Protein AF-A0A7W1D9B9-F1 (afdb_monomer_lite)

Secondary structure (DSSP, 8-state):
-----------SSSSSSSSSTTS------PPPPEEEEEEE-EEEETTEEEE-TT-EEEEEES-TTTTHHHHHHHHHPPPPPHHHHHHHTT--HHHHHHHH-TTT--SSTTSS---HHHHHH-HHHHHHHHHHHHHTTT-HHHHHHTHHHHS-HIIIIIHHHHHHHHHHHHHTT---SEEEEPPTTT-EEEEEEEE----TT-SEEEEEEE-SSPEEETTEEEEEEEEEEEETT-EEEEEPPSS-BTTEEEEEEEPP---PPP---S--

pLDDT: mean 85.19, std 16.59, range [36.56, 98.44]

Foldseek 3Di:
DDDDDDDDDPPDPPPPPPPPPPPDPPPPPPDFFKWKEKEFQFAQDPNDTDFQAFFKKFKAFDACVVVVVLVVCLQPDDDADLLNLVVVVVAALLLVCVCCPPVFVHSAPVRDAQDPLSCVRGVLQVVQLVVLCVVVVNPNVRSRVCSLVSGDPCRHCVSVVVLVVQLCVSCPVTDGPDMFTQHRPRSMTMDIRHGDDDDPPDQKGKMWMWRSAFDDDPQKTKIKTFIDIIGGPDYHYDYDYPADDPGMHIHIDGHDPSDRPDDDDRDD

Radius of gyration: 29.22 Å; chains: 1; bounding box: 93×77×63 Å

Structure (mmCIF, N/CA/C/O backbone):
data_AF-A0A7W1D9B9-F1
#
_entry.id   AF-A0A7W1D9B9-F1
#
loop_
_atom_site.group_PDB
_atom_site.id
_atom_site.type_symbol
_atom_site.label_atom_id
_atom_site.label_alt_id
_atom_site.label_comp_id
_atom_site.label_asym_id
_atom_site.label_entity_id
_atom_site.label_seq_id
_atom_site.pdbx_PDB_ins_code
_atom_site.Cartn_x
_atom_site.Cartn_y
_atom_site.Cartn_z
_atom_site.occupancy
_atom_site.B_iso_or_equiv
_atom_site.auth_seq_id
_atom_site.auth_comp_id
_atom_site.auth_asym_id
_atom_site.auth_atom_id
_atom_site.pdbx_PDB_model_num
ATOM 1 N N . MET A 1 1 ? -72.343 -58.267 -12.562 1.00 36.56 1 MET A N 1
ATOM 2 C CA . MET A 1 1 ? -70.940 -57.807 -12.685 1.00 36.56 1 MET A CA 1
ATOM 3 C C . MET A 1 1 ? -70.925 -56.301 -12.929 1.00 36.56 1 MET A C 1
A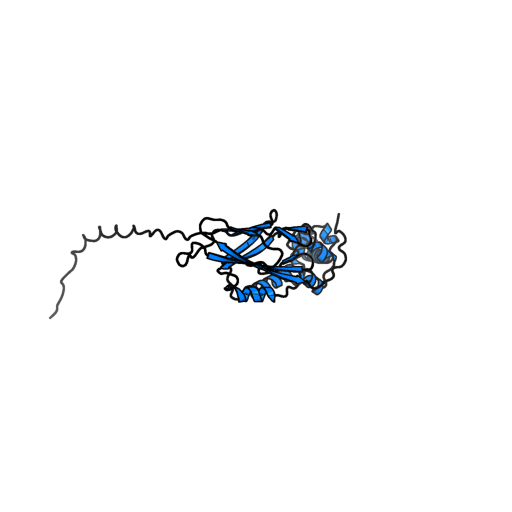TOM 5 O O . MET A 1 1 ? -71.728 -55.858 -13.730 1.00 36.56 1 MET A O 1
ATOM 9 N N . MET A 1 2 ? -70.013 -55.589 -12.242 1.00 36.72 2 MET A N 1
ATOM 10 C CA . MET A 1 2 ? -69.467 -54.230 -12.501 1.00 36.72 2 MET A CA 1
ATOM 11 C C . MET A 1 2 ? -70.447 -53.035 -12.496 1.00 36.72 2 MET A C 1
ATOM 13 O O . MET A 1 2 ? -71.301 -52.927 -13.358 1.00 36.72 2 MET A O 1
ATOM 17 N N . LYS A 1 3 ? -70.491 -52.188 -11.452 1.00 42.75 3 LYS A N 1
ATOM 18 C CA . LYS A 1 3 ? -69.557 -51.130 -10.968 1.00 42.75 3 LYS A CA 1
ATOM 19 C C . LYS A 1 3 ? -69.459 -49.864 -11.842 1.00 42.75 3 LYS A C 1
ATOM 21 O O . LYS A 1 3 ? -69.016 -49.915 -12.979 1.00 42.75 3 LYS A O 1
ATOM 26 N N . GLN A 1 4 ? -69.671 -48.741 -11.140 1.00 48.12 4 GLN A N 1
ATOM 27 C CA . GLN A 1 4 ? -69.094 -47.401 -11.330 1.00 48.12 4 GLN A CA 1
ATOM 28 C C . GLN A 1 4 ? -69.627 -46.516 -12.466 1.00 48.12 4 GLN A C 1
ATOM 30 O O . GLN A 1 4 ? -69.286 -46.701 -13.627 1.00 48.12 4 GLN A O 1
ATOM 35 N N . LYS A 1 5 ? -70.303 -45.426 -12.074 1.00 44.22 5 LYS A N 1
ATOM 36 C CA . LYS A 1 5 ? -69.780 -44.049 -12.198 1.00 44.22 5 LYS A CA 1
ATOM 37 C C . LYS A 1 5 ? -70.755 -43.058 -11.556 1.00 44.22 5 LYS A C 1
ATOM 39 O O . LYS A 1 5 ? -71.842 -42.812 -12.059 1.00 44.22 5 LYS A O 1
ATOM 44 N N . VAL A 1 6 ? -70.327 -42.509 -10.426 1.00 49.53 6 VAL A N 1
ATOM 45 C CA . VAL A 1 6 ? -70.871 -41.301 -9.804 1.00 49.53 6 VAL A CA 1
ATOM 46 C C . VAL A 1 6 ? -69.794 -40.231 -9.953 1.00 49.53 6 VAL A C 1
ATOM 48 O O . VAL A 1 6 ? -68.605 -40.553 -9.921 1.00 49.53 6 VAL A O 1
ATOM 51 N N . LEU A 1 7 ? -70.242 -38.980 -10.018 1.00 48.84 7 LEU A N 1
ATOM 52 C CA . LEU A 1 7 ? -69.475 -37.765 -9.751 1.00 48.84 7 LEU A CA 1
ATOM 53 C C . LEU A 1 7 ? -68.682 -37.203 -10.936 1.00 48.84 7 LEU A C 1
ATOM 55 O O . LEU A 1 7 ? -67.497 -37.474 -11.122 1.00 48.84 7 LEU A O 1
ATOM 59 N N . THR A 1 8 ? -69.309 -36.302 -11.689 1.00 44.78 8 THR A N 1
ATOM 60 C CA . THR A 1 8 ? -68.562 -35.205 -12.308 1.00 44.78 8 THR A CA 1
ATOM 61 C C . THR A 1 8 ? -69.463 -33.978 -12.478 1.00 44.78 8 THR A C 1
ATOM 63 O O . THR A 1 8 ? -70.567 -34.079 -13.000 1.00 44.78 8 THR A O 1
ATOM 66 N N . ILE A 1 9 ? -68.904 -32.823 -12.103 1.00 43.47 9 ILE A N 1
ATOM 67 C CA . ILE A 1 9 ? -69.273 -31.459 -12.518 1.00 43.47 9 ILE A CA 1
ATOM 68 C C . ILE A 1 9 ? -70.345 -30.751 -11.664 1.00 43.47 9 ILE A C 1
ATOM 70 O O . ILE A 1 9 ? -71.433 -30.411 -12.111 1.00 43.47 9 ILE A O 1
ATOM 74 N N . LEU A 1 10 ? -69.954 -30.422 -10.432 1.00 42.34 10 LEU A N 1
ATOM 75 C CA . LEU A 1 10 ? -70.477 -29.287 -9.661 1.00 42.34 10 LEU A CA 1
ATOM 76 C C . LEU A 1 10 ? -69.258 -28.555 -9.067 1.00 42.34 10 LEU A C 1
ATOM 78 O O . LEU A 1 10 ? -68.981 -28.625 -7.878 1.00 42.34 10 LEU A O 1
ATOM 82 N N . ALA A 1 11 ? -68.426 -27.969 -9.934 1.00 44.69 11 ALA A N 1
ATOM 83 C CA . ALA A 1 11 ? -67.170 -27.321 -9.537 1.00 44.69 11 ALA A CA 1
ATOM 84 C C . ALA A 1 11 ? -66.809 -26.139 -10.458 1.00 44.69 11 ALA A C 1
ATOM 86 O O . ALA A 1 11 ? -65.693 -26.059 -10.958 1.00 44.69 11 ALA A O 1
ATOM 87 N N . VAL A 1 12 ? -67.765 -25.238 -10.730 1.00 47.31 12 VAL A N 1
ATOM 88 C CA . VAL A 1 12 ? -67.537 -24.053 -11.594 1.00 47.31 12 VAL A CA 1
ATOM 89 C C . VAL A 1 12 ? -67.824 -22.709 -10.891 1.00 47.31 12 VAL A C 1
ATOM 91 O O . VAL A 1 12 ? -67.613 -21.658 -11.479 1.00 47.31 12 VAL A O 1
ATOM 94 N N . SER A 1 13 ? -68.190 -22.678 -9.602 1.00 44.06 13 SER A N 1
ATOM 95 C CA . SER A 1 13 ? -68.535 -21.405 -8.922 1.00 44.06 13 SER A CA 1
ATOM 96 C C . SER A 1 13 ? -67.891 -21.168 -7.549 1.00 44.06 13 SER A C 1
ATOM 98 O O . SER A 1 13 ? -68.421 -20.395 -6.761 1.00 44.06 13 SER A O 1
ATOM 100 N N . ILE A 1 14 ? -66.733 -21.769 -7.245 1.00 46.28 14 ILE A N 1
ATOM 101 C CA . ILE A 1 14 ? -65.953 -21.448 -6.025 1.00 46.28 14 ILE A CA 1
ATOM 102 C C . ILE A 1 14 ? -64.455 -21.342 -6.360 1.00 46.28 14 ILE A C 1
ATOM 104 O O . ILE A 1 14 ? -63.611 -21.998 -5.765 1.00 46.28 14 ILE A O 1
ATOM 108 N N . ALA A 1 15 ? -64.106 -20.554 -7.377 1.00 44.88 15 ALA A N 1
ATOM 109 C CA . ALA A 1 15 ? -62.703 -20.282 -7.722 1.00 44.88 15 ALA A CA 1
ATOM 110 C C . ALA A 1 15 ? -62.434 -18.800 -8.040 1.00 44.88 15 ALA A C 1
ATOM 112 O O . ALA A 1 15 ? -61.378 -18.461 -8.560 1.00 44.88 15 ALA A O 1
ATOM 113 N N . CYS A 1 16 ? -63.375 -17.904 -7.725 1.00 44.47 16 CYS A N 1
ATOM 114 C CA . CYS A 1 16 ? -63.286 -16.486 -8.087 1.00 44.47 16 CYS A CA 1
ATOM 115 C C . CYS A 1 16 ? -63.499 -15.544 -6.888 1.00 44.47 16 CYS A C 1
ATOM 117 O O . CYS A 1 16 ? -64.111 -14.498 -7.028 1.00 44.47 16 CYS A O 1
ATOM 119 N N . ASN A 1 17 ? -63.044 -15.934 -5.689 1.00 41.66 17 ASN A N 1
ATOM 120 C CA . ASN A 1 17 ? -62.978 -15.032 -4.522 1.00 41.66 17 ASN A CA 1
ATOM 121 C C . ASN A 1 17 ? -61.861 -15.372 -3.511 1.00 41.66 17 ASN A C 1
ATOM 123 O O . ASN A 1 17 ? -61.817 -14.807 -2.425 1.00 41.66 17 ASN A O 1
ATOM 127 N N . LEU A 1 18 ? -60.923 -16.262 -3.859 1.00 44.16 18 LEU A N 1
ATOM 128 C CA . LEU A 1 18 ? -59.826 -16.683 -2.969 1.00 44.16 18 LEU A CA 1
ATOM 129 C C . LEU A 1 18 ? -58.423 -16.351 -3.509 1.00 44.16 18 LEU A C 1
ATOM 131 O O . LEU A 1 18 ? -57.441 -16.945 -3.080 1.00 44.16 18 LEU A O 1
ATOM 135 N N . CYS A 1 19 ? -58.309 -15.380 -4.422 1.00 42.75 19 CYS A N 1
ATOM 136 C CA . CYS A 1 19 ? -57.014 -14.897 -4.930 1.00 42.75 19 CYS A CA 1
ATOM 137 C C . CYS A 1 19 ? -56.666 -13.454 -4.527 1.00 42.75 19 CYS A C 1
ATOM 139 O O . CYS A 1 19 ? -55.614 -12.966 -4.922 1.00 42.75 19 CYS A O 1
ATOM 141 N N . ILE A 1 20 ? -57.494 -12.767 -3.729 1.00 47.78 20 ILE A N 1
ATOM 142 C CA . ILE A 1 20 ? -57.247 -11.354 -3.365 1.00 47.78 20 ILE A CA 1
ATOM 143 C C . ILE A 1 20 ? -56.588 -11.203 -1.975 1.00 47.78 20 ILE A C 1
ATOM 145 O O . ILE A 1 20 ? -56.053 -10.149 -1.657 1.00 47.78 20 ILE A O 1
ATOM 149 N N . ALA A 1 21 ? -56.504 -12.261 -1.162 1.00 48.34 21 ALA A N 1
ATOM 150 C CA . ALA A 1 21 ? -55.990 -12.166 0.214 1.00 48.34 21 ALA A CA 1
ATOM 151 C C . ALA A 1 21 ? -54.505 -12.556 0.408 1.00 48.34 21 ALA A C 1
ATOM 153 O O . ALA A 1 21 ? -54.085 -12.757 1.543 1.00 48.34 21 ALA A O 1
ATOM 154 N N . PHE A 1 22 ? -53.700 -12.673 -0.657 1.00 47.72 22 PHE A N 1
ATOM 155 C CA . PHE A 1 22 ? -52.273 -13.049 -0.549 1.00 47.72 22 PHE A CA 1
ATOM 156 C C . PHE A 1 22 ? -51.270 -11.945 -0.929 1.00 47.72 22 PHE A C 1
ATOM 158 O O . PHE A 1 22 ? -50.067 -12.190 -0.926 1.00 47.72 22 PHE A O 1
ATOM 165 N N . PHE A 1 23 ? -51.725 -10.715 -1.185 1.00 45.44 23 PHE A N 1
ATOM 166 C CA . PHE A 1 23 ? -50.856 -9.581 -1.533 1.00 45.44 23 PHE A CA 1
ATOM 167 C C . PHE A 1 23 ? -51.007 -8.409 -0.552 1.00 45.44 23 PHE A C 1
ATOM 169 O O . PHE A 1 23 ? -51.416 -7.327 -0.952 1.00 45.44 23 PHE A O 1
ATOM 176 N N . ALA A 1 24 ? -50.708 -8.596 0.738 1.00 47.22 24 ALA A N 1
ATOM 177 C CA . ALA A 1 24 ? -50.606 -7.451 1.660 1.00 47.22 24 ALA A CA 1
ATOM 178 C C . ALA A 1 24 ? -49.754 -7.683 2.922 1.00 47.22 24 ALA A C 1
ATOM 180 O O . ALA A 1 24 ? -49.910 -6.966 3.903 1.00 47.22 24 ALA A O 1
ATOM 181 N N . PHE A 1 25 ? -48.825 -8.642 2.914 1.00 48.41 25 PHE A N 1
ATOM 182 C CA . PHE A 1 25 ? -47.744 -8.666 3.905 1.00 48.41 25 PHE A CA 1
ATOM 183 C C . PHE A 1 25 ? -46.415 -8.445 3.192 1.00 48.41 25 PHE A C 1
ATOM 185 O O . PHE A 1 25 ? -45.543 -9.310 3.175 1.00 48.41 25 PHE A O 1
ATOM 192 N N . ALA A 1 26 ? -46.254 -7.260 2.598 1.00 48.59 26 ALA A N 1
ATOM 193 C CA . ALA A 1 26 ? -44.926 -6.671 2.553 1.00 48.59 26 ALA A CA 1
ATOM 194 C C . ALA A 1 26 ? -44.564 -6.404 4.018 1.00 48.59 26 ALA A C 1
ATOM 196 O O . ALA A 1 26 ? -44.977 -5.405 4.598 1.00 48.59 26 ALA A O 1
ATOM 197 N N . GLN A 1 27 ? -43.918 -7.376 4.665 1.00 47.88 27 GLN A N 1
ATOM 198 C CA . GLN A 1 27 ? -43.240 -7.103 5.918 1.00 47.88 27 GLN A CA 1
ATOM 199 C C . GLN A 1 27 ? -42.222 -6.019 5.579 1.00 47.88 27 GLN A C 1
ATOM 201 O O . GLN A 1 27 ? -41.295 -6.288 4.815 1.00 47.88 27 GLN A O 1
ATOM 206 N N . ASP A 1 28 ? -42.434 -4.805 6.089 1.00 44.22 28 ASP A N 1
ATOM 207 C CA . ASP A 1 28 ? -41.386 -3.799 6.202 1.00 44.22 28 ASP A CA 1
ATOM 208 C C . ASP A 1 28 ? -40.261 -4.461 6.993 1.00 44.22 28 ASP A C 1
ATOM 210 O O . ASP A 1 28 ? -40.252 -4.472 8.225 1.00 44.22 28 ASP A O 1
ATOM 214 N N . THR A 1 29 ? -39.343 -5.123 6.289 1.00 52.31 29 THR A N 1
ATOM 21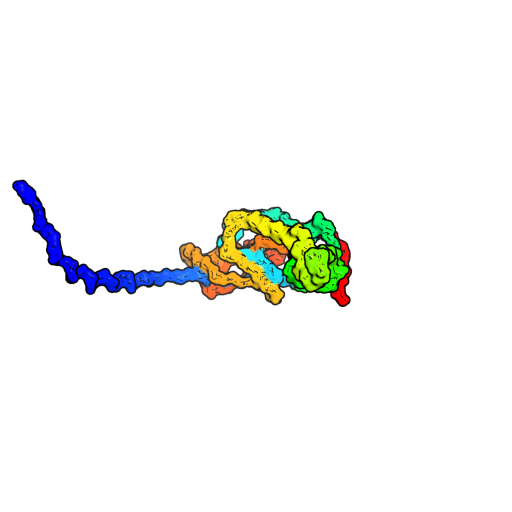5 C CA . THR A 1 29 ? -38.108 -5.588 6.894 1.00 52.31 29 THR A CA 1
ATOM 216 C C . THR A 1 29 ? -37.435 -4.322 7.396 1.00 52.31 29 THR A C 1
ATOM 218 O O . THR A 1 29 ? -37.139 -3.459 6.562 1.00 52.31 29 THR A O 1
ATOM 221 N N . PRO A 1 30 ? -37.253 -4.155 8.719 1.00 60.06 30 PRO A N 1
ATOM 222 C CA . PRO A 1 30 ? -36.684 -2.934 9.255 1.00 60.06 30 PRO A CA 1
ATOM 223 C C . PRO A 1 30 ? -35.367 -2.680 8.532 1.00 60.06 30 PRO A C 1
ATOM 225 O O . PRO A 1 30 ? -34.511 -3.568 8.477 1.00 60.06 30 PRO A O 1
ATOM 228 N N . SER A 1 31 ? -35.249 -1.498 7.916 1.00 63.34 31 SER A N 1
ATOM 229 C CA . SER A 1 31 ? -34.032 -1.122 7.206 1.00 63.34 31 SER A CA 1
ATOM 230 C C . SER A 1 31 ? -32.859 -1.319 8.166 1.00 63.34 31 SER A C 1
ATOM 232 O O . SER A 1 31 ? -32.927 -0.824 9.298 1.00 63.34 31 SER A O 1
ATOM 234 N N . PRO A 1 32 ? -31.810 -2.063 7.772 1.00 72.06 32 PRO A N 1
ATOM 235 C CA . PRO A 1 32 ? -30.679 -2.299 8.650 1.00 72.06 32 PRO A CA 1
ATOM 236 C C . PRO A 1 32 ? -30.109 -0.955 9.097 1.00 72.06 32 PRO A C 1
ATOM 238 O O . PRO A 1 32 ? -29.997 -0.021 8.301 1.00 72.06 32 PRO A O 1
ATOM 241 N N . ALA A 1 33 ? -29.773 -0.850 10.381 1.00 78.00 33 ALA A N 1
ATOM 242 C CA . ALA A 1 33 ? -29.126 0.342 10.896 1.00 78.00 33 ALA A CA 1
ATOM 243 C C . ALA A 1 33 ? -27.772 0.525 10.201 1.00 78.00 33 ALA A C 1
ATOM 245 O O . ALA A 1 33 ? -26.983 -0.419 10.086 1.00 78.00 33 ALA A O 1
ATOM 246 N N . ILE A 1 34 ? -27.519 1.745 9.735 1.00 88.81 34 ILE A N 1
ATOM 247 C CA . ILE A 1 34 ? -26.353 2.082 8.924 1.00 88.81 34 ILE A CA 1
ATOM 248 C C . ILE A 1 34 ? -25.448 3.038 9.700 1.00 88.81 34 ILE A C 1
ATOM 250 O O . ILE A 1 34 ? -25.897 4.030 10.274 1.00 88.81 34 ILE A O 1
ATOM 254 N N . GLY A 1 35 ? -24.154 2.727 9.703 1.00 92.56 35 GLY A N 1
ATOM 255 C CA . GLY A 1 35 ? -23.103 3.572 10.255 1.00 92.56 35 GLY A CA 1
ATOM 256 C C . GLY A 1 35 ? -22.195 4.172 9.182 1.00 92.56 35 GLY A C 1
ATOM 257 O O . GLY A 1 35 ? -22.178 3.727 8.032 1.00 92.56 35 GLY A O 1
ATOM 258 N N . SER A 1 36 ? -21.384 5.161 9.570 1.00 95.56 36 SER A N 1
ATOM 259 C CA . SER A 1 36 ? -20.309 5.678 8.715 1.00 95.56 36 SER A CA 1
ATOM 260 C C . SER A 1 36 ? -19.055 6.075 9.499 1.00 95.56 36 SER A C 1
ATOM 262 O O . SER A 1 36 ? -19.125 6.535 10.642 1.00 95.56 36 SER A O 1
ATOM 264 N N . ILE A 1 37 ? -17.887 5.911 8.871 1.00 97.38 37 ILE A N 1
ATOM 265 C CA . ILE A 1 37 ? -16.580 6.288 9.421 1.00 97.38 37 ILE A CA 1
ATOM 266 C C . ILE A 1 37 ? -15.833 7.154 8.409 1.00 97.38 37 ILE A C 1
ATOM 268 O O . ILE A 1 37 ? -15.532 6.708 7.303 1.00 97.38 37 ILE A O 1
ATOM 272 N N . LYS A 1 38 ? -15.441 8.361 8.819 1.00 97.50 38 LYS A N 1
ATOM 273 C CA . LYS A 1 38 ? -14.469 9.194 8.109 1.00 97.50 38 LYS A CA 1
ATOM 274 C C . LYS A 1 38 ? -13.069 8.926 8.652 1.00 97.50 38 LYS A C 1
ATOM 276 O O . LYS A 1 38 ? -12.732 9.349 9.756 1.00 97.50 38 LYS A O 1
ATOM 281 N N . LEU A 1 39 ? -12.242 8.258 7.864 1.00 97.50 39 LEU A N 1
ATOM 282 C CA . LEU A 1 39 ? -10.819 8.091 8.122 1.00 97.50 39 LEU A CA 1
ATOM 283 C C . LEU A 1 39 ? -10.052 9.341 7.677 1.00 97.50 39 LEU A C 1
ATOM 285 O O . LEU A 1 39 ? -10.259 9.840 6.572 1.00 97.50 39 LEU A O 1
ATOM 289 N N . VAL A 1 40 ? -9.133 9.818 8.514 1.00 96.62 40 VAL A N 1
ATOM 290 C CA . VAL A 1 40 ? -8.246 10.949 8.217 1.00 96.62 40 VAL A CA 1
ATOM 291 C C . VAL A 1 40 ? -6.792 10.491 8.306 1.00 96.62 40 VAL A C 1
ATOM 293 O O . VAL A 1 40 ? -6.281 10.229 9.395 1.00 96.62 40 VAL A O 1
ATOM 296 N N . GLY A 1 41 ? -6.126 10.425 7.152 1.00 92.44 41 GLY A N 1
ATOM 297 C CA . GLY A 1 41 ? -4.720 10.054 6.985 1.00 92.44 41 GLY A CA 1
ATOM 298 C C . GLY A 1 41 ? -3.768 11.250 6.933 1.00 92.44 41 GLY A C 1
ATOM 299 O O . GLY A 1 41 ? -2.802 11.228 6.178 1.00 92.44 41 GLY A O 1
ATOM 300 N N . GLN A 1 42 ? -4.045 12.314 7.690 1.00 91.94 42 GLN A N 1
ATOM 301 C CA . GLN A 1 42 ? -3.105 13.425 7.872 1.00 91.94 42 GLN A CA 1
ATOM 302 C C . GLN A 1 42 ? -2.324 13.198 9.166 1.00 91.94 42 GLN A C 1
ATOM 304 O O . GLN A 1 42 ? -2.919 13.164 10.241 1.00 91.94 42 GLN A O 1
ATOM 309 N N . LEU A 1 43 ? -1.008 13.049 9.052 1.00 90.94 43 LEU A N 1
ATOM 310 C CA . LEU A 1 43 ? -0.099 12.696 10.144 1.00 90.94 43 LEU A CA 1
ATOM 311 C C . LEU A 1 43 ? 1.026 13.728 10.237 1.00 90.94 43 LEU A C 1
ATOM 313 O O . LEU A 1 43 ? 1.374 14.341 9.225 1.00 90.94 43 LEU A O 1
ATOM 317 N N . LYS A 1 44 ? 1.631 13.906 11.414 1.00 88.69 44 LYS A N 1
ATOM 318 C CA . LYS A 1 44 ? 2.899 14.627 11.547 1.00 88.69 44 LYS A CA 1
ATOM 319 C C . LYS A 1 44 ? 4.011 13.613 11.806 1.00 88.69 44 LYS A C 1
ATOM 321 O O . LYS A 1 44 ? 4.169 13.112 12.909 1.00 88.69 44 LYS A O 1
ATOM 326 N N . LEU A 1 45 ? 4.773 13.275 10.774 1.00 83.44 45 LEU A N 1
ATOM 327 C CA . LEU A 1 45 ? 5.868 12.309 10.874 1.00 83.44 45 LEU A CA 1
ATOM 328 C C . LEU A 1 45 ? 7.189 13.061 10.770 1.00 83.44 45 LEU A C 1
ATOM 330 O O . LEU A 1 45 ? 7.367 13.863 9.858 1.00 83.44 45 LEU A O 1
ATOM 334 N N . ASP A 1 46 ? 8.074 12.845 11.744 1.00 80.62 46 ASP A N 1
ATOM 335 C CA . ASP A 1 46 ? 9.390 13.491 11.830 1.00 80.62 46 ASP A CA 1
ATOM 336 C C . ASP A 1 46 ? 9.327 15.030 11.720 1.00 80.62 46 ASP A C 1
ATOM 338 O O . ASP A 1 46 ? 10.184 15.685 11.139 1.00 80.62 46 ASP A O 1
ATOM 342 N N . GLY A 1 47 ? 8.271 15.626 12.283 1.00 80.94 47 GLY A N 1
ATOM 343 C CA . GLY A 1 47 ? 8.054 17.075 12.267 1.00 80.94 47 GLY A CA 1
ATOM 344 C C . GLY A 1 47 ? 7.336 17.602 11.021 1.00 80.94 47 GLY A C 1
ATOM 345 O O . GLY A 1 47 ? 6.790 18.706 11.073 1.00 80.94 47 GLY A O 1
ATOM 346 N N . GLU A 1 48 ? 7.234 16.807 9.957 1.00 85.50 48 GLU A N 1
ATOM 347 C CA . GLU A 1 48 ? 6.585 17.180 8.702 1.00 85.50 48 GLU A CA 1
ATOM 348 C C . GLU A 1 48 ? 5.146 16.670 8.620 1.00 85.50 48 GLU A C 1
ATOM 350 O O . GLU A 1 48 ? 4.827 15.539 8.994 1.00 85.50 48 GLU A O 1
ATOM 355 N N . LYS A 1 49 ? 4.253 17.494 8.064 1.00 88.38 49 LYS A N 1
ATOM 356 C CA . LYS A 1 49 ? 2.893 17.053 7.756 1.00 88.38 49 LYS A CA 1
ATOM 357 C C . LYS A 1 49 ? 2.933 16.121 6.544 1.00 88.38 49 LYS A C 1
ATOM 359 O O . LYS A 1 49 ? 3.313 16.536 5.453 1.00 88.38 49 LYS A O 1
ATOM 364 N N . LYS A 1 50 ? 2.494 14.878 6.724 1.00 88.62 50 LYS A N 1
ATOM 365 C CA . LYS A 1 50 ? 2.335 13.887 5.658 1.00 88.62 50 LYS A CA 1
ATOM 366 C C . LYS A 1 50 ? 0.856 13.601 5.434 1.00 88.62 50 LYS A C 1
ATOM 368 O O . LYS A 1 50 ? 0.086 13.427 6.379 1.00 88.62 50 LYS A O 1
ATOM 373 N N . VAL A 1 51 ? 0.469 13.563 4.165 1.00 90.12 51 VAL A N 1
ATOM 374 C CA . VAL A 1 51 ? -0.86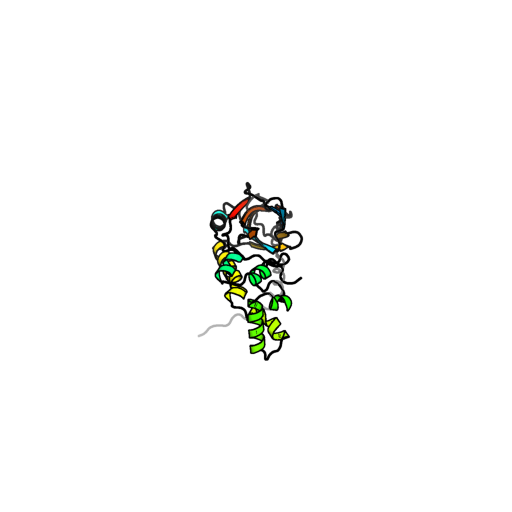6 13.163 3.723 1.00 90.12 51 VAL A CA 1
ATOM 375 C C . VAL A 1 51 ? -0.740 11.771 3.122 1.00 90.12 51 VAL A C 1
ATOM 377 O O . VAL A 1 51 ? 0.053 11.556 2.206 1.00 90.12 51 VAL A O 1
ATOM 380 N N . LEU A 1 52 ? -1.491 10.810 3.655 1.00 90.12 52 LEU A N 1
ATOM 381 C CA . LEU A 1 52 ? -1.561 9.469 3.090 1.00 90.12 52 LEU A CA 1
ATOM 382 C C . LEU A 1 52 ? -2.430 9.505 1.830 1.00 90.12 52 LEU A C 1
ATOM 384 O O . LEU A 1 52 ? -3.640 9.325 1.912 1.00 90.12 52 LEU A O 1
ATOM 388 N N . ASP A 1 53 ? -1.819 9.744 0.674 1.00 87.75 53 ASP A N 1
ATOM 389 C CA . ASP A 1 53 ? -2.486 9.729 -0.634 1.00 87.75 53 ASP A CA 1
ATOM 390 C C . ASP A 1 53 ? -2.587 8.299 -1.206 1.00 87.75 53 ASP A C 1
ATOM 392 O O . ASP A 1 53 ? -1.605 7.544 -1.205 1.00 87.75 53 ASP A O 1
ATOM 396 N N . ARG A 1 54 ? -3.778 7.936 -1.711 1.00 87.19 54 ARG A N 1
ATOM 397 C CA . ARG A 1 54 ? -4.082 6.682 -2.427 1.00 87.19 54 ARG A CA 1
ATOM 398 C C . ARG A 1 54 ? -3.720 5.435 -1.626 1.00 87.19 54 ARG A C 1
ATOM 400 O O . ARG A 1 54 ? -3.288 4.423 -2.178 1.00 87.19 54 ARG A O 1
ATOM 407 N N . LYS A 1 55 ? -3.900 5.482 -0.307 1.00 90.56 55 LYS A N 1
ATOM 408 C CA . LYS A 1 55 ? -3.585 4.375 0.602 1.00 90.56 55 LYS A CA 1
ATOM 409 C C . LYS A 1 55 ? -4.845 3.623 0.977 1.00 90.56 55 LYS A C 1
ATOM 411 O O . LYS A 1 55 ? -5.877 4.219 1.271 1.00 90.56 55 LYS A O 1
ATOM 416 N N . ARG A 1 56 ? -4.771 2.293 0.922 1.00 94.50 56 ARG A N 1
ATOM 417 C CA . ARG A 1 56 ? -5.933 1.427 1.121 1.00 94.50 56 ARG A CA 1
ATOM 418 C C . ARG A 1 56 ? -6.077 1.015 2.580 1.00 94.50 56 ARG A C 1
ATOM 420 O O . ARG A 1 56 ? -5.163 0.426 3.151 1.00 94.50 56 ARG A O 1
ATOM 427 N N . PHE A 1 57 ? -7.263 1.248 3.123 1.00 97.12 57 PHE A N 1
ATOM 428 C CA . PHE A 1 57 ? -7.680 0.808 4.445 1.00 97.12 57 PHE A CA 1
ATOM 429 C C . PHE A 1 57 ? -8.865 -0.140 4.333 1.00 97.12 57 PHE A C 1
ATOM 431 O O . PHE A 1 57 ? -9.672 -0.070 3.406 1.00 97.12 57 PHE A O 1
ATOM 438 N N . PHE A 1 58 ? -8.948 -1.042 5.294 1.00 97.56 58 PHE A N 1
ATOM 439 C CA . PHE A 1 58 ? -9.920 -2.110 5.370 1.00 97.56 58 PHE A CA 1
ATOM 440 C C . PHE A 1 58 ? -10.707 -1.941 6.655 1.00 97.56 58 PHE A C 1
ATOM 442 O O . PHE A 1 58 ? -10.125 -1.701 7.712 1.00 97.56 58 PHE A O 1
ATOM 449 N N . LEU A 1 59 ? -12.022 -2.071 6.540 1.00 97.88 59 LEU A N 1
ATOM 450 C CA . LEU A 1 59 ? -12.929 -2.096 7.671 1.00 97.88 59 LEU A CA 1
ATOM 451 C C . LEU A 1 59 ? -13.243 -3.548 8.005 1.00 97.88 59 LEU A C 1
ATOM 453 O O . LEU A 1 59 ? -13.637 -4.327 7.133 1.00 97.88 59 LEU A O 1
ATOM 457 N N . LEU A 1 60 ? -13.066 -3.902 9.266 1.00 97.12 60 LEU A N 1
ATOM 458 C CA . LEU A 1 60 ? -13.243 -5.239 9.804 1.00 97.12 60 LEU A CA 1
ATOM 459 C C . LEU A 1 60 ? -14.228 -5.172 10.963 1.00 97.12 60 LEU A C 1
ATOM 461 O O . LEU A 1 60 ? -14.221 -4.214 11.731 1.00 97.12 60 LEU A O 1
ATOM 465 N N . ARG A 1 61 ? -15.080 -6.185 11.093 1.00 95.69 61 ARG A N 1
ATOM 466 C CA . ARG A 1 61 ? -15.980 -6.295 12.243 1.00 95.69 61 ARG A CA 1
ATOM 467 C C . ARG A 1 61 ? -15.199 -6.735 13.488 1.00 95.69 61 ARG A C 1
ATOM 469 O O . ARG A 1 61 ? -14.259 -7.520 13.370 1.00 95.69 61 ARG A O 1
ATOM 476 N N . GLY A 1 62 ? -15.614 -6.261 14.661 1.00 95.56 62 GLY A N 1
ATOM 477 C CA . GLY A 1 62 ? -14.953 -6.545 15.935 1.00 95.56 62 GLY A CA 1
ATOM 478 C C . GLY A 1 62 ? -13.798 -5.589 16.234 1.00 95.56 62 GLY A C 1
ATOM 479 O O . GLY A 1 62 ? -13.314 -4.872 15.353 1.00 95.56 62 GLY A O 1
ATOM 480 N N . GLY A 1 63 ? -13.363 -5.572 17.490 1.00 96.50 63 GLY A N 1
ATOM 481 C CA . GLY A 1 63 ? -12.205 -4.813 17.945 1.00 96.50 63 GLY A CA 1
ATOM 482 C C . GLY A 1 63 ? -10.886 -5.538 17.677 1.00 96.50 63 GLY A C 1
ATOM 483 O O . GLY A 1 63 ? -10.818 -6.550 16.974 1.00 96.50 63 GLY A O 1
ATOM 484 N N . LEU A 1 64 ? -9.815 -5.009 18.256 1.00 97.00 64 LEU A N 1
ATOM 485 C CA . LEU A 1 64 ? -8.460 -5.541 18.208 1.00 97.00 64 LEU A CA 1
ATOM 486 C C . LEU A 1 64 ? -8.368 -6.907 18.864 1.00 97.00 64 LEU A C 1
ATOM 488 O O . LEU A 1 64 ? -7.625 -7.746 18.371 1.00 97.00 64 LEU A O 1
ATOM 492 N N . LYS A 1 65 ? -9.131 -7.144 19.937 1.00 96.56 65 LYS A N 1
ATOM 493 C CA . LYS A 1 65 ? -9.160 -8.447 20.608 1.00 96.56 65 LYS A CA 1
ATOM 494 C C . LYS A 1 65 ? -9.749 -9.522 19.696 1.00 96.56 65 LYS A C 1
ATOM 496 O O . LYS A 1 65 ? -9.154 -10.577 19.527 1.00 96.56 65 LYS A O 1
ATOM 501 N N . GLU A 1 66 ? -10.885 -9.252 19.059 1.00 95.94 66 GLU A N 1
ATOM 502 C CA . GLU A 1 66 ? -11.501 -10.186 18.108 1.00 95.94 66 GLU A CA 1
ATOM 503 C C . GLU A 1 66 ? -10.657 -10.367 16.838 1.00 95.94 66 GLU A C 1
ATOM 505 O O . GLU A 1 66 ? -10.747 -11.397 16.174 1.00 95.94 66 GLU A O 1
ATOM 510 N N . ASN A 1 67 ? -9.824 -9.378 16.504 1.00 96.44 67 ASN A N 1
ATOM 511 C CA . ASN A 1 67 ? -8.915 -9.406 15.362 1.00 96.44 67 ASN A CA 1
ATOM 512 C C . ASN A 1 67 ? -7.449 -9.673 15.761 1.00 96.44 67 ASN A C 1
ATOM 514 O O . ASN A 1 67 ? -6.549 -9.378 14.972 1.00 96.44 67 ASN A O 1
ATOM 518 N N . GLU A 1 68 ? -7.176 -10.259 16.933 1.00 96.25 68 GLU A N 1
ATOM 519 C CA . GLU A 1 68 ? -5.809 -10.412 17.469 1.00 96.25 68 GLU A CA 1
ATOM 520 C C . GLU A 1 68 ? -4.867 -11.151 16.507 1.00 96.25 68 GLU A C 1
ATOM 522 O O . GLU A 1 68 ? -3.717 -10.758 16.315 1.00 96.25 68 GLU A O 1
ATOM 527 N N . ALA A 1 69 ? -5.379 -12.164 15.802 1.00 95.50 69 ALA A N 1
ATOM 528 C CA . ALA A 1 69 ? -4.604 -12.922 14.828 1.00 95.50 69 ALA A CA 1
ATOM 529 C C . ALA A 1 69 ? -4.163 -12.055 13.635 1.00 95.50 69 ALA A C 1
ATOM 531 O O . ALA A 1 69 ? -3.066 -12.240 13.109 1.00 95.50 69 ALA A O 1
ATOM 532 N N . LEU A 1 70 ? -4.998 -11.104 13.195 1.00 95.19 70 LEU A N 1
ATOM 533 C CA . LEU A 1 70 ? -4.603 -10.124 12.180 1.00 95.19 70 LEU A CA 1
ATOM 534 C C . LEU A 1 70 ? -3.540 -9.177 12.742 1.00 95.19 70 LEU A C 1
ATOM 536 O O . LEU A 1 70 ? -2.541 -8.920 12.073 1.00 95.19 70 LEU A O 1
ATOM 540 N N . VAL A 1 71 ? -3.754 -8.670 13.955 1.00 95.94 71 VAL A N 1
ATOM 541 C CA . VAL A 1 71 ? -2.849 -7.729 14.627 1.00 95.94 71 VAL A CA 1
ATOM 542 C C . VAL A 1 71 ? -1.446 -8.333 14.760 1.00 95.94 71 VAL A C 1
ATOM 544 O O . VAL A 1 71 ? -0.465 -7.695 14.381 1.00 95.94 71 VAL A O 1
ATOM 547 N N . GLU A 1 72 ? -1.335 -9.596 15.178 1.00 95.44 72 GLU A N 1
ATOM 548 C CA . GLU A 1 72 ? -0.050 -10.302 15.249 1.00 95.44 72 GLU A CA 1
ATOM 549 C C . GLU A 1 72 ? 0.559 -10.573 13.863 1.00 95.44 72 GLU A C 1
ATOM 551 O O . GLU A 1 72 ? 1.772 -10.441 13.694 1.00 95.44 72 GLU A O 1
ATOM 556 N N . ARG A 1 73 ? -0.241 -10.873 12.827 1.00 95.00 73 ARG A N 1
ATOM 557 C CA . ARG A 1 73 ? 0.290 -10.973 11.451 1.00 95.00 73 ARG A CA 1
ATOM 558 C C . ARG A 1 73 ? 0.862 -9.644 10.963 1.00 95.00 73 ARG A C 1
ATOM 560 O O . ARG A 1 73 ? 1.946 -9.644 10.392 1.00 95.00 73 ARG A O 1
ATOM 567 N N . LEU A 1 74 ? 0.189 -8.520 11.214 1.00 94.56 74 LEU A N 1
ATOM 568 C CA . LEU A 1 74 ? 0.682 -7.184 10.850 1.00 94.56 74 LEU A CA 1
ATOM 569 C C . LEU A 1 74 ? 1.977 -6.838 11.587 1.00 94.56 74 LEU A C 1
ATOM 571 O O . LEU A 1 74 ? 2.935 -6.363 10.979 1.00 94.56 74 LEU A O 1
ATOM 575 N N . LYS A 1 75 ? 2.029 -7.134 12.886 1.00 93.94 75 LYS A N 1
ATOM 576 C CA . LYS A 1 75 ? 3.218 -6.949 13.718 1.00 93.94 75 LYS A CA 1
ATOM 577 C C . LYS A 1 75 ? 4.407 -7.764 13.222 1.00 93.94 75 LYS A C 1
ATOM 579 O O . LYS A 1 75 ? 5.528 -7.267 13.253 1.00 93.94 75 LYS A O 1
ATOM 584 N N . ASN A 1 76 ? 4.183 -8.979 12.727 1.00 92.00 76 ASN A N 1
ATOM 585 C CA . ASN A 1 76 ? 5.245 -9.865 12.244 1.00 92.00 76 ASN A CA 1
ATOM 586 C C . ASN A 1 76 ? 5.539 -9.719 10.742 1.00 92.00 76 ASN A C 1
ATOM 588 O O . ASN A 1 76 ? 6.582 -10.177 10.293 1.00 92.00 76 ASN A O 1
ATOM 592 N N . ALA A 1 77 ? 4.697 -9.016 9.981 1.00 88.75 77 ALA A N 1
ATOM 593 C CA . ALA A 1 77 ? 4.862 -8.828 8.542 1.00 88.75 77 ALA A CA 1
ATOM 594 C C . ALA A 1 77 ? 6.208 -8.175 8.196 1.00 88.75 77 ALA A C 1
ATOM 596 O O . ALA A 1 77 ? 6.492 -7.054 8.629 1.00 88.75 77 ALA A O 1
ATOM 597 N N . GLU A 1 78 ? 7.028 -8.854 7.402 1.00 83.75 78 GLU A N 1
ATOM 598 C CA . GLU A 1 78 ? 8.180 -8.249 6.740 1.00 83.75 78 GLU A CA 1
ATOM 599 C C . GLU A 1 78 ? 7.772 -7.872 5.322 1.00 83.75 78 GLU A C 1
ATOM 601 O O . GLU A 1 78 ? 7.434 -8.736 4.517 1.00 83.75 78 GLU A O 1
ATOM 606 N N . ILE A 1 79 ? 7.787 -6.577 5.011 1.00 81.00 79 ILE A N 1
ATOM 607 C CA . ILE A 1 79 ? 7.502 -6.108 3.659 1.00 81.00 79 ILE A CA 1
ATOM 608 C C . ILE A 1 79 ? 8.812 -5.813 2.949 1.00 81.00 79 ILE A C 1
ATOM 610 O O . ILE A 1 79 ? 9.639 -5.029 3.416 1.00 81.00 79 ILE A O 1
ATOM 614 N N . LEU A 1 80 ? 8.979 -6.447 1.791 1.00 87.62 80 LEU A N 1
ATOM 615 C CA . LEU A 1 80 ? 9.993 -6.052 0.832 1.00 87.62 80 LEU A CA 1
ATOM 616 C C . LEU A 1 80 ? 9.600 -4.689 0.268 1.00 87.62 80 LEU A C 1
ATOM 618 O O . LEU A 1 80 ? 8.547 -4.572 -0.362 1.00 87.62 80 LEU A O 1
ATOM 622 N N . SER A 1 81 ? 10.442 -3.680 0.487 1.00 88.44 81 SER A N 1
ATOM 623 C CA . SER A 1 81 ? 10.165 -2.357 -0.057 1.00 88.44 81 SER A CA 1
ATOM 624 C C . SER A 1 81 ? 10.185 -2.379 -1.582 1.00 88.44 81 SER A C 1
ATOM 626 O O . SER A 1 81 ? 10.867 -3.212 -2.200 1.00 88.44 81 SER A O 1
ATOM 628 N N . ARG A 1 82 ? 9.487 -1.425 -2.205 1.00 89.62 82 ARG A N 1
ATOM 629 C CA . ARG A 1 82 ? 9.550 -1.217 -3.662 1.00 89.62 82 ARG A CA 1
ATOM 630 C C . ARG A 1 82 ? 10.998 -1.143 -4.145 1.00 89.62 82 ARG A C 1
ATOM 632 O O . ARG A 1 82 ? 11.369 -1.749 -5.148 1.00 89.62 82 ARG A O 1
ATOM 639 N N . ASP A 1 83 ? 11.819 -0.406 -3.416 1.00 89.12 83 ASP A N 1
ATOM 640 C CA . ASP A 1 83 ? 13.200 -0.145 -3.795 1.00 89.12 83 ASP A CA 1
ATOM 641 C C . ASP A 1 83 ? 14.045 -1.416 -3.723 1.00 89.12 83 ASP A C 1
ATOM 643 O O . ASP A 1 83 ? 14.759 -1.735 -4.671 1.00 89.12 83 ASP A O 1
ATOM 647 N N . CYS A 1 84 ? 13.892 -2.202 -2.654 1.00 90.56 84 CYS A N 1
ATOM 648 C CA . CYS A 1 84 ? 14.552 -3.497 -2.533 1.00 90.56 84 CYS A CA 1
ATOM 649 C C . CYS A 1 84 ? 14.111 -4.472 -3.627 1.00 90.56 84 CYS A C 1
ATOM 651 O O . CYS A 1 84 ? 14.936 -5.213 -4.165 1.00 90.56 84 CYS A O 1
ATOM 653 N N . TYR A 1 85 ? 12.823 -4.460 -3.987 1.00 93.62 85 TYR A N 1
ATOM 654 C CA . TYR A 1 85 ? 12.308 -5.278 -5.078 1.00 93.62 85 TYR A CA 1
ATOM 655 C C . TYR A 1 85 ? 13.027 -4.965 -6.390 1.00 93.62 85 TYR A C 1
ATOM 657 O O . TYR A 1 85 ? 13.637 -5.848 -6.994 1.00 93.62 85 TYR A O 1
ATOM 665 N N . TYR A 1 86 ? 13.017 -3.704 -6.814 1.00 93.12 86 TYR A N 1
ATOM 666 C CA . TYR A 1 86 ? 13.625 -3.310 -8.082 1.00 93.12 86 TYR A CA 1
ATOM 667 C C . TYR A 1 86 ? 15.157 -3.393 -8.057 1.00 93.12 86 TYR A C 1
ATOM 669 O O . TYR A 1 86 ? 15.760 -3.789 -9.057 1.00 93.12 86 TYR A O 1
ATOM 677 N N . GLN A 1 87 ? 15.798 -3.137 -6.915 1.00 91.69 87 GLN A N 1
ATOM 678 C CA . GLN A 1 87 ? 17.236 -3.352 -6.758 1.00 91.69 87 GLN A CA 1
ATOM 679 C C . GLN A 1 87 ? 17.612 -4.831 -6.932 1.00 91.69 87 GLN A C 1
ATOM 681 O O . GLN A 1 87 ? 18.604 -5.131 -7.597 1.00 91.69 87 GLN A O 1
ATOM 686 N N . SER A 1 88 ? 16.806 -5.768 -6.414 1.00 93.31 88 SER A N 1
ATOM 687 C CA . SER A 1 88 ? 17.041 -7.211 -6.598 1.00 93.31 88 SER A CA 1
ATOM 688 C C . SER A 1 88 ? 16.971 -7.646 -8.068 1.00 93.31 88 SER A C 1
ATOM 690 O O . SER A 1 88 ? 17.664 -8.577 -8.479 1.00 93.31 88 SER A O 1
ATOM 692 N N . LEU A 1 89 ? 16.197 -6.919 -8.882 1.00 95.25 89 LEU A N 1
ATOM 693 C CA . LEU A 1 89 ? 16.111 -7.102 -10.332 1.00 95.25 89 LEU A CA 1
ATOM 694 C C . LEU A 1 89 ? 17.250 -6.415 -11.100 1.00 95.25 89 LEU A C 1
ATOM 696 O O . LEU A 1 89 ? 17.288 -6.511 -12.326 1.00 95.25 89 LEU A O 1
ATOM 700 N N . LYS A 1 90 ? 18.169 -5.733 -10.401 1.00 93.12 90 LYS A N 1
ATOM 701 C CA . LYS A 1 90 ? 19.278 -4.958 -10.977 1.00 93.12 90 LYS A CA 1
ATOM 702 C C . LYS A 1 90 ? 18.806 -3.912 -11.992 1.00 93.12 90 LYS A C 1
ATOM 704 O O . LYS A 1 90 ? 19.481 -3.683 -12.994 1.00 93.12 90 LYS A O 1
ATOM 709 N N . VAL A 1 91 ? 17.643 -3.301 -11.754 1.00 93.69 91 VAL A N 1
ATOM 710 C CA . VAL A 1 91 ? 17.190 -2.195 -12.607 1.00 93.69 91 VAL A CA 1
ATOM 711 C C . VAL A 1 91 ? 18.097 -0.978 -12.419 1.00 93.69 91 VAL A C 1
ATOM 713 O O . VAL A 1 91 ? 18.744 -0.812 -11.380 1.00 93.69 91 VAL A O 1
ATOM 716 N N . SER A 1 92 ? 18.124 -0.107 -13.418 1.00 93.62 92 SER A N 1
ATOM 717 C CA . SER A 1 92 ? 18.914 1.112 -13.395 1.00 93.62 92 SER A CA 1
ATOM 718 C C . SER A 1 92 ? 18.444 2.082 -12.297 1.00 93.62 92 SER A C 1
ATOM 720 O O . SER A 1 92 ? 17.248 2.147 -11.975 1.00 93.62 92 SER A O 1
ATOM 722 N N . PRO A 1 93 ? 19.355 2.897 -11.730 1.00 91.69 93 PRO A N 1
ATOM 723 C CA . PRO A 1 93 ? 18.977 4.016 -10.873 1.00 91.69 93 PRO A CA 1
ATOM 724 C C . PRO A 1 93 ? 17.950 4.937 -11.537 1.00 91.69 93 PRO A C 1
ATOM 726 O O . PRO A 1 93 ? 17.002 5.353 -10.883 1.00 91.69 93 PRO A O 1
ATOM 729 N N . GLN A 1 94 ? 18.072 5.184 -12.844 1.00 92.62 94 GLN A N 1
ATOM 730 C CA . GLN A 1 94 ? 17.157 6.029 -13.610 1.00 92.62 94 GLN A CA 1
ATOM 731 C C . GLN A 1 94 ? 15.728 5.481 -13.591 1.00 92.62 94 GLN A C 1
ATOM 733 O O . GLN A 1 94 ? 14.791 6.244 -13.372 1.00 92.62 94 GLN A O 1
ATOM 738 N N . PHE A 1 95 ? 15.543 4.167 -13.737 1.00 93.19 95 PHE A N 1
ATOM 739 C CA . PHE A 1 95 ? 14.222 3.548 -13.631 1.00 93.19 95 PHE A CA 1
ATOM 740 C C . PHE A 1 95 ? 13.634 3.704 -12.222 1.00 93.19 95 PHE A C 1
ATOM 742 O O . PHE A 1 95 ? 12.475 4.092 -12.069 1.00 93.19 95 PHE A O 1
ATOM 749 N N . MET A 1 96 ? 14.434 3.470 -11.178 1.00 91.50 96 MET A N 1
ATOM 750 C CA . MET A 1 96 ? 13.976 3.657 -9.795 1.00 91.50 96 MET A CA 1
ATOM 751 C C . MET A 1 96 ? 13.634 5.120 -9.484 1.00 91.50 96 MET A C 1
ATOM 753 O O . MET A 1 96 ? 12.620 5.393 -8.843 1.00 91.50 96 MET A O 1
ATOM 757 N N . CYS A 1 97 ? 14.432 6.070 -9.969 1.00 90.31 97 CYS A N 1
ATOM 758 C CA . CYS A 1 97 ? 14.178 7.503 -9.827 1.00 90.31 97 CYS A CA 1
ATOM 759 C C . CYS A 1 97 ? 12.936 7.947 -10.608 1.00 90.31 97 CYS A C 1
ATOM 761 O O . CYS A 1 97 ? 12.145 8.757 -10.120 1.00 90.31 97 CYS A O 1
ATOM 763 N N . TRP A 1 98 ? 12.709 7.366 -11.788 1.00 91.88 98 TRP A N 1
ATOM 764 C CA . TRP A 1 98 ? 11.491 7.584 -12.558 1.00 91.88 98 TRP A CA 1
ATOM 765 C C . TRP A 1 98 ? 10.251 7.091 -11.800 1.00 91.88 98 TRP A C 1
ATOM 767 O O . TRP A 1 98 ? 9.238 7.781 -11.772 1.00 91.88 98 TRP A O 1
ATOM 777 N N . LEU A 1 99 ? 10.323 5.946 -11.112 1.00 90.19 99 LEU A N 1
ATOM 778 C CA . LEU A 1 99 ? 9.223 5.494 -10.251 1.00 90.19 99 LEU A CA 1
ATOM 779 C C . LEU A 1 99 ? 9.012 6.421 -9.046 1.00 90.19 99 LEU A C 1
ATOM 781 O O . LEU A 1 99 ? 7.881 6.643 -8.622 1.00 90.19 99 LEU A O 1
ATOM 785 N N . LYS A 1 100 ? 10.092 6.967 -8.488 1.00 85.44 100 LYS A N 1
ATOM 786 C CA . LYS A 1 100 ? 10.084 7.779 -7.264 1.00 85.44 100 LYS A CA 1
ATOM 787 C C . LYS A 1 100 ? 9.736 9.246 -7.438 1.00 85.44 100 LYS A C 1
ATOM 789 O O . LYS A 1 100 ? 9.624 9.927 -6.423 1.00 85.44 100 LYS A O 1
ATOM 794 N N . THR A 1 101 ? 9.618 9.745 -8.668 1.00 81.19 101 THR A N 1
ATOM 795 C CA . THR A 1 101 ? 9.481 11.189 -8.902 1.00 81.19 101 THR A CA 1
ATOM 796 C C . THR A 1 101 ? 8.350 11.759 -8.042 1.00 81.19 101 THR A C 1
ATOM 798 O O . THR A 1 101 ? 7.281 11.145 -7.955 1.00 81.19 101 THR A O 1
ATOM 801 N N . GLU A 1 102 ? 8.598 12.908 -7.406 1.00 62.75 102 GLU A N 1
ATOM 802 C CA . GLU A 1 102 ? 7.804 13.430 -6.278 1.00 62.75 102 GLU A CA 1
ATOM 803 C C . GLU A 1 102 ? 6.296 13.470 -6.549 1.00 62.75 102 GLU A C 1
ATOM 805 O O . GLU A 1 102 ? 5.494 13.165 -5.671 1.00 62.75 102 GLU A O 1
ATOM 810 N N . ASN A 1 103 ? 5.913 13.756 -7.793 1.00 65.56 103 ASN A N 1
ATOM 811 C CA . ASN A 1 103 ? 4.516 13.898 -8.192 1.00 65.56 103 ASN A CA 1
ATOM 812 C C . ASN A 1 103 ? 3.747 12.575 -8.349 1.00 65.56 103 ASN A C 1
ATOM 814 O O . ASN A 1 103 ? 2.525 12.611 -8.464 1.00 65.56 103 ASN A O 1
ATOM 818 N N . TYR A 1 104 ? 4.420 11.419 -8.406 1.00 71.44 104 TYR A N 1
ATOM 819 C CA . TYR A 1 104 ? 3.759 10.158 -8.769 1.00 71.44 104 TYR A CA 1
ATOM 820 C C . TYR A 1 104 ? 4.003 8.998 -7.805 1.00 71.44 104 TYR A C 1
ATOM 822 O O . TYR A 1 104 ? 3.092 8.190 -7.635 1.00 71.44 104 TYR A O 1
ATOM 830 N N . ASN A 1 105 ? 5.191 8.898 -7.190 1.00 78.50 105 ASN A N 1
ATOM 831 C CA . ASN A 1 105 ? 5.566 7.823 -6.256 1.00 78.50 105 ASN A CA 1
ATOM 832 C C . ASN A 1 105 ? 4.996 6.436 -6.643 1.00 78.50 105 ASN A C 1
ATOM 834 O O . ASN A 1 105 ? 4.243 5.796 -5.906 1.00 78.50 105 ASN A O 1
ATOM 838 N N . CYS A 1 106 ? 5.331 6.000 -7.848 1.00 84.56 106 CYS A N 1
ATOM 839 C CA . CYS A 1 106 ? 4.766 4.848 -8.526 1.00 84.56 106 CYS A CA 1
ATOM 840 C C . CYS A 1 106 ? 5.199 3.512 -7.923 1.00 84.56 106 CYS A C 1
ATOM 842 O O . CYS A 1 106 ? 6.374 3.313 -7.623 1.00 84.56 106 CYS A O 1
ATOM 844 N N . GLU A 1 107 ? 4.283 2.545 -7.859 1.00 86.12 107 GLU A N 1
ATOM 845 C CA . GLU A 1 107 ? 4.605 1.141 -7.546 1.00 86.12 107 GLU A CA 1
ATOM 846 C C . GLU A 1 107 ? 5.073 0.356 -8.786 1.00 86.12 107 GLU A C 1
ATOM 848 O O . GLU A 1 107 ? 5.818 -0.619 -8.679 1.00 86.12 107 GLU A O 1
ATOM 853 N N . SER A 1 108 ? 4.640 0.780 -9.976 1.00 90.25 108 SER A N 1
ATOM 854 C CA . SER A 1 108 ? 4.908 0.126 -11.262 1.00 90.25 108 SER A CA 1
ATOM 855 C C . SER A 1 108 ? 4.950 1.155 -12.401 1.00 90.25 108 SER A C 1
ATOM 857 O O . SER A 1 108 ? 4.426 2.262 -12.228 1.00 90.25 108 SER A O 1
ATOM 859 N N . PRO A 1 109 ? 5.499 0.813 -13.585 1.00 92.50 109 PRO A N 1
ATOM 860 C CA . PRO A 1 109 ? 5.556 1.727 -14.727 1.00 92.50 109 PRO A CA 1
ATOM 861 C C . PRO A 1 109 ? 4.189 2.093 -15.334 1.00 92.50 109 PRO A C 1
ATOM 863 O O . PRO A 1 109 ? 4.137 2.876 -16.274 1.00 92.50 109 PRO A O 1
ATOM 866 N N . TYR A 1 110 ? 3.078 1.564 -14.809 1.00 89.94 110 TYR A N 1
ATOM 867 C CA . TYR A 1 110 ? 1.717 1.902 -15.247 1.00 89.94 110 TYR A CA 1
ATOM 868 C C . TYR A 1 110 ? 1.125 3.157 -14.595 1.00 89.94 110 TYR A C 1
ATOM 870 O O . TYR A 1 110 ? 0.021 3.564 -14.942 1.00 89.94 110 TYR A O 1
ATOM 878 N N . CYS A 1 111 ? 1.813 3.758 -13.625 1.00 84.56 111 CYS A N 1
ATOM 879 C CA . CYS A 1 111 ? 1.287 4.887 -12.854 1.00 84.56 111 CYS A CA 1
ATOM 880 C C . CYS A 1 111 ? 1.138 6.198 -13.647 1.00 84.56 111 CYS A C 1
ATOM 882 O O . CYS A 1 111 ? 0.421 7.092 -13.195 1.00 84.56 111 CYS A O 1
ATOM 884 N N . ARG A 1 112 ? 1.854 6.344 -14.770 1.00 88.00 112 ARG A N 1
ATOM 885 C CA . ARG A 1 112 ? 1.873 7.545 -15.612 1.00 88.00 112 ARG A CA 1
ATOM 886 C C . ARG A 1 112 ? 2.291 7.207 -17.039 1.00 88.00 112 ARG A C 1
ATOM 888 O O . ARG A 1 112 ? 2.862 6.147 -17.288 1.00 88.00 112 ARG A O 1
ATOM 895 N N . GLU A 1 113 ? 2.012 8.120 -17.963 1.00 90.62 113 GLU A N 1
ATOM 896 C CA . GLU A 1 113 ? 2.467 8.006 -19.349 1.00 90.62 113 GLU A CA 1
ATOM 897 C C . GLU A 1 113 ? 3.999 8.109 -19.436 1.00 90.62 113 GLU A C 1
ATOM 899 O O . GLU A 1 113 ? 4.623 8.870 -18.697 1.00 90.62 113 GLU A O 1
ATOM 904 N N . ILE A 1 114 ? 4.600 7.334 -20.345 1.00 93.00 114 ILE A N 1
ATOM 905 C CA . ILE A 1 114 ? 6.037 7.370 -20.637 1.00 93.00 114 ILE A CA 1
ATOM 906 C C . ILE A 1 114 ? 6.259 8.294 -21.840 1.00 93.00 114 ILE A C 1
ATOM 908 O O . ILE A 1 114 ? 5.836 7.996 -22.963 1.00 93.00 114 ILE A O 1
ATOM 912 N N . SER A 1 115 ? 6.927 9.420 -21.604 1.00 93.00 115 SER A N 1
ATOM 913 C CA . SER A 1 115 ? 7.257 10.422 -22.618 1.00 93.00 115 SER A CA 1
ATOM 914 C C . SER A 1 115 ? 8.528 10.068 -23.403 1.00 93.00 115 SER A C 1
ATOM 916 O O . SER A 1 115 ? 9.282 9.164 -23.045 1.00 93.00 115 SER A O 1
ATOM 918 N N . LEU A 1 116 ? 8.809 10.812 -24.479 1.00 92.56 116 LEU A N 1
ATOM 919 C CA . LEU A 1 116 ? 10.072 10.674 -25.218 1.00 92.56 116 LEU A CA 1
ATOM 920 C C . LEU A 1 116 ? 11.298 11.009 -24.352 1.00 92.56 116 LEU A C 1
ATOM 922 O O . LEU A 1 116 ? 12.336 10.364 -24.493 1.00 92.56 116 LEU A O 1
ATOM 926 N N . THR A 1 117 ? 11.176 11.977 -23.442 1.00 93.06 117 THR A N 1
ATOM 927 C CA . THR A 1 117 ? 12.243 12.338 -22.499 1.00 93.06 117 THR A CA 1
ATOM 928 C C . THR A 1 117 ? 12.562 11.170 -21.571 1.00 93.06 117 THR A C 1
ATOM 930 O O . THR A 1 117 ? 13.729 10.822 -21.400 1.00 93.06 117 THR A O 1
ATOM 933 N N . ASP A 1 118 ? 11.530 10.494 -21.061 1.00 94.00 118 ASP A N 1
ATOM 934 C CA . ASP A 1 118 ? 11.688 9.307 -20.215 1.00 94.00 118 ASP A CA 1
ATOM 935 C C . ASP A 1 118 ? 12.372 8.163 -20.965 1.00 94.00 118 ASP A C 1
ATOM 937 O O . ASP A 1 118 ? 13.260 7.509 -20.420 1.00 94.00 118 ASP A O 1
ATOM 941 N N . ILE A 1 119 ? 11.991 7.936 -22.228 1.00 96.12 119 ILE A N 1
ATOM 942 C CA . ILE A 1 119 ? 12.599 6.904 -23.081 1.00 96.12 119 ILE A CA 1
ATOM 943 C C . ILE A 1 119 ? 14.099 7.130 -23.218 1.00 96.12 119 ILE A C 1
ATOM 945 O O . ILE A 1 119 ? 14.862 6.176 -23.119 1.00 96.12 119 ILE A O 1
ATOM 949 N N . ASN A 1 120 ? 14.524 8.373 -23.440 1.00 94.62 120 ASN A N 1
ATOM 950 C CA . ASN A 1 120 ? 15.938 8.695 -23.619 1.00 94.62 120 ASN A CA 1
ATOM 951 C C . ASN A 1 120 ? 16.725 8.650 -22.301 1.00 94.62 120 ASN A C 1
ATOM 953 O O . ASN A 1 120 ? 17.918 8.357 -22.318 1.00 94.62 120 ASN A O 1
ATOM 957 N N . ALA A 1 121 ? 16.073 8.937 -21.173 1.00 93.75 121 ALA A N 1
ATOM 958 C CA . ALA A 1 121 ? 16.718 8.999 -19.867 1.00 93.75 121 ALA A CA 1
ATOM 959 C C . ALA A 1 121 ? 16.777 7.651 -19.132 1.00 93.75 121 ALA A C 1
ATOM 961 O O . ALA A 1 121 ? 17.668 7.446 -18.310 1.00 93.75 121 ALA A O 1
ATOM 962 N N . VAL A 1 122 ? 15.843 6.735 -19.401 1.00 95.50 122 VAL A N 1
ATOM 963 C CA . VAL A 1 122 ? 15.724 5.453 -18.693 1.00 95.50 122 VAL A CA 1
ATOM 964 C C . VAL A 1 122 ? 16.125 4.299 -19.628 1.00 95.50 122 VAL A C 1
ATOM 966 O O . VAL A 1 122 ? 15.383 3.984 -20.565 1.00 95.50 122 VAL A O 1
ATOM 969 N N . PRO A 1 123 ? 17.265 3.619 -19.382 1.00 96.44 123 PRO A N 1
ATOM 970 C CA . PRO A 1 123 ? 17.786 2.563 -20.260 1.00 96.44 123 PRO A CA 1
ATOM 971 C C . PRO A 1 123 ? 16.793 1.431 -20.565 1.00 96.44 123 PRO A C 1
ATOM 973 O O . PRO A 1 123 ? 16.746 0.900 -21.679 1.00 96.44 123 PRO A O 1
ATOM 976 N N . GLU A 1 124 ? 15.968 1.067 -19.588 1.00 97.38 124 GLU A N 1
ATOM 977 C CA . GLU A 1 124 ? 14.915 0.062 -19.704 1.00 97.38 124 GLU A CA 1
ATOM 978 C C . GLU A 1 124 ? 13.849 0.476 -20.720 1.00 97.38 124 GLU A C 1
ATOM 980 O O . GLU A 1 124 ? 13.432 -0.335 -21.551 1.00 97.38 124 GLU A O 1
ATOM 985 N N . PHE A 1 125 ? 13.434 1.745 -20.687 1.00 97.69 125 PHE A N 1
ATOM 986 C CA . PHE A 1 125 ? 12.453 2.285 -21.622 1.00 97.69 125 PHE A CA 1
ATOM 987 C C . PHE A 1 125 ? 13.037 2.401 -23.023 1.00 97.69 125 PHE A C 1
ATOM 989 O O . PHE A 1 125 ? 12.376 1.980 -23.971 1.00 97.69 125 PHE A O 1
ATOM 996 N N . LEU A 1 126 ? 14.286 2.858 -23.168 1.00 97.81 126 LEU A N 1
ATOM 997 C CA . LEU A 1 126 ? 14.981 2.870 -24.459 1.00 97.81 126 LEU A CA 1
ATOM 998 C C . LEU A 1 126 ? 15.051 1.468 -25.072 1.00 97.81 126 LEU A C 1
ATOM 1000 O O . LEU A 1 126 ? 14.756 1.266 -26.253 1.00 97.81 126 LEU A O 1
ATOM 1004 N N . THR A 1 127 ? 15.402 0.474 -24.258 1.00 98.06 127 THR A N 1
ATOM 1005 C CA . THR A 1 127 ? 15.500 -0.924 -24.689 1.00 98.06 127 THR A CA 1
ATOM 1006 C C . THR A 1 127 ? 14.139 -1.469 -25.125 1.00 98.06 127 THR A C 1
ATOM 1008 O O . THR A 1 127 ? 14.022 -2.067 -26.201 1.00 98.06 127 THR A O 1
ATOM 1011 N N . ALA A 1 128 ? 13.092 -1.231 -24.331 1.00 97.94 128 ALA A N 1
ATOM 1012 C CA . ALA A 1 128 ? 11.724 -1.640 -24.644 1.00 97.94 128 ALA A CA 1
ATOM 1013 C C . ALA A 1 128 ? 11.167 -0.927 -25.889 1.00 97.94 128 ALA A C 1
ATOM 1015 O O . ALA A 1 128 ? 10.515 -1.559 -26.724 1.00 97.94 128 ALA A O 1
ATOM 1016 N N . TYR A 1 129 ? 11.482 0.355 -26.063 1.00 98.06 129 TYR A N 1
ATOM 1017 C CA . TYR A 1 129 ? 11.121 1.141 -27.238 1.00 98.06 129 TYR A CA 1
ATOM 1018 C C . TYR A 1 129 ? 11.807 0.610 -28.504 1.00 98.06 129 TYR A C 1
ATOM 1020 O O . TYR A 1 129 ? 11.140 0.333 -29.500 1.00 98.06 129 TYR A O 1
ATOM 1028 N N . ASN A 1 130 ? 13.117 0.347 -28.457 1.00 98.00 130 ASN A N 1
ATOM 1029 C CA . ASN A 1 130 ? 13.870 -0.233 -29.576 1.00 98.00 130 ASN A CA 1
ATOM 1030 C C . ASN A 1 130 ? 13.391 -1.646 -29.943 1.00 98.00 130 ASN A C 1
ATOM 1032 O O . ASN A 1 130 ? 13.397 -2.035 -31.116 1.00 98.00 130 ASN A O 1
ATOM 1036 N N . LYS A 1 131 ? 12.947 -2.435 -28.959 1.00 97.56 131 LYS A N 1
ATOM 1037 C CA . LYS A 1 131 ? 12.253 -3.706 -29.208 1.00 97.56 131 LYS A CA 1
ATOM 1038 C C . LYS A 1 131 ? 10.937 -3.477 -29.959 1.00 97.56 131 LYS A C 1
ATOM 1040 O O . LYS A 1 131 ? 10.725 -4.117 -30.987 1.00 97.56 131 LYS A O 1
ATOM 1045 N N . GLY A 1 132 ? 10.119 -2.523 -29.517 1.00 97.25 132 GLY A N 1
ATOM 1046 C CA . GLY A 1 132 ? 8.890 -2.125 -30.207 1.00 97.25 132 GLY A CA 1
ATOM 1047 C C . GLY A 1 132 ? 9.135 -1.656 -31.644 1.00 97.25 132 GLY A C 1
ATOM 1048 O O . GLY A 1 132 ? 8.446 -2.100 -32.557 1.00 97.25 132 GLY A O 1
ATOM 1049 N N . LEU A 1 133 ? 10.163 -0.836 -31.886 1.00 97.75 133 LEU A N 1
ATOM 1050 C CA . LEU A 1 133 ? 10.514 -0.378 -33.236 1.00 97.75 133 LEU A CA 1
ATOM 1051 C C . LEU A 1 133 ? 10.838 -1.540 -34.179 1.00 97.75 133 LEU A C 1
ATOM 1053 O O . LEU A 1 133 ? 10.427 -1.513 -35.338 1.00 97.75 133 LEU A O 1
ATOM 1057 N N . ARG A 1 134 ? 11.546 -2.566 -33.695 1.00 97.38 134 ARG A N 1
ATOM 1058 C CA . ARG A 1 134 ? 11.827 -3.776 -34.483 1.00 97.38 134 ARG A CA 1
ATOM 1059 C C . ARG A 1 134 ? 10.556 -4.581 -34.756 1.00 97.38 134 ARG A C 1
ATOM 1061 O O . ARG A 1 134 ? 10.353 -5.012 -35.884 1.00 97.38 134 ARG A O 1
ATOM 1068 N N . GLN A 1 135 ? 9.690 -4.734 -33.755 1.00 97.06 135 GLN A N 1
ATOM 1069 C CA . GLN A 1 135 ? 8.455 -5.518 -33.858 1.00 97.06 135 GLN A CA 1
ATOM 1070 C C . GLN A 1 135 ? 7.392 -4.866 -34.755 1.00 97.06 135 GLN A C 1
ATOM 1072 O O . GLN A 1 135 ? 6.680 -5.562 -35.473 1.00 97.06 135 GLN A O 1
ATOM 1077 N N . PHE A 1 136 ? 7.286 -3.537 -34.740 1.00 96.12 136 PHE A N 1
ATOM 1078 C CA . PHE A 1 136 ? 6.213 -2.797 -35.412 1.00 96.12 136 PHE A CA 1
ATOM 1079 C C . PHE A 1 136 ? 6.681 -2.053 -36.667 1.00 96.12 136 PHE A C 1
ATOM 1081 O O . PHE A 1 136 ? 6.088 -1.046 -37.050 1.00 96.12 136 PHE A O 1
ATOM 1088 N N . GLY A 1 137 ? 7.758 -2.514 -37.312 1.00 95.00 137 GLY A N 1
ATOM 1089 C CA . GLY A 1 137 ? 8.223 -1.955 -38.586 1.00 95.00 137 GLY A CA 1
ATOM 1090 C C . GLY A 1 137 ? 8.585 -0.468 -38.503 1.00 95.00 137 GLY A C 1
ATOM 1091 O O . GLY A 1 137 ? 8.169 0.318 -39.347 1.00 95.00 137 GLY A O 1
ATOM 1092 N N . LYS A 1 138 ? 9.324 -0.071 -37.460 1.00 94.38 138 LYS A N 1
ATOM 1093 C CA . LYS A 1 138 ? 9.786 1.303 -37.178 1.00 94.38 138 LYS A CA 1
ATOM 1094 C C . LYS A 1 138 ? 8.677 2.340 -36.929 1.00 94.38 138 LYS A C 1
ATOM 1096 O O . LYS A 1 138 ? 8.960 3.538 -36.905 1.00 94.38 138 LYS A O 1
ATOM 1101 N N . ARG A 1 139 ? 7.433 1.916 -36.682 1.00 96.56 139 ARG A N 1
ATOM 1102 C CA . ARG A 1 139 ? 6.327 2.812 -36.297 1.00 96.56 139 ARG A CA 1
ATOM 1103 C C . ARG A 1 139 ? 6.540 3.340 -34.876 1.00 96.56 139 ARG A C 1
ATOM 1105 O O . ARG A 1 139 ? 6.257 2.645 -33.901 1.00 96.56 139 ARG A O 1
ATOM 1112 N N . ARG A 1 140 ? 7.045 4.572 -34.773 1.00 95.31 140 ARG A N 1
ATOM 1113 C CA . ARG A 1 140 ? 7.457 5.212 -33.510 1.00 95.31 140 ARG A CA 1
ATOM 1114 C C . ARG A 1 140 ? 6.329 5.317 -32.485 1.00 95.31 140 ARG A C 1
ATOM 1116 O O . ARG A 1 140 ? 6.515 4.893 -31.351 1.00 95.31 140 ARG A O 1
ATOM 1123 N N . GLU A 1 141 ? 5.151 5.784 -32.892 1.00 94.31 141 GLU A N 1
ATOM 1124 C CA . GLU A 1 141 ? 4.015 5.934 -31.968 1.00 94.31 141 GLU A CA 1
ATOM 1125 C C . GLU A 1 141 ? 3.559 4.601 -31.371 1.00 94.31 141 GLU A C 1
ATOM 1127 O O . GLU A 1 141 ? 3.336 4.502 -30.166 1.00 94.31 141 GLU A O 1
ATOM 1132 N N . ILE A 1 142 ? 3.512 3.542 -32.186 1.00 95.25 142 ILE A N 1
ATOM 1133 C CA . ILE A 1 142 ? 3.165 2.202 -31.698 1.00 95.25 142 ILE A CA 1
ATOM 1134 C C . ILE A 1 142 ? 4.262 1.692 -30.758 1.00 95.25 142 ILE A C 1
ATOM 1136 O O . ILE A 1 142 ? 3.970 1.211 -29.669 1.00 95.25 142 ILE A O 1
ATOM 1140 N N . ALA A 1 143 ? 5.536 1.844 -31.126 1.00 96.19 143 ALA A N 1
ATOM 1141 C CA . ALA A 1 143 ? 6.640 1.440 -30.261 1.00 96.19 143 ALA A CA 1
ATOM 1142 C C . ALA A 1 143 ? 6.606 2.146 -28.894 1.00 96.19 143 ALA A C 1
ATOM 1144 O O . ALA A 1 143 ? 6.882 1.500 -27.885 1.00 96.19 143 ALA A O 1
ATOM 1145 N N . ARG A 1 144 ? 6.215 3.429 -28.853 1.00 94.69 144 ARG A N 1
ATOM 1146 C CA . ARG A 1 144 ? 6.040 4.216 -27.622 1.00 94.69 144 ARG A CA 1
ATOM 1147 C C . ARG A 1 144 ? 4.900 3.676 -26.759 1.00 94.69 144 ARG A C 1
ATOM 1149 O O . ARG A 1 144 ? 5.109 3.385 -25.586 1.00 94.69 144 ARG A O 1
ATOM 1156 N N . GLN A 1 145 ? 3.722 3.461 -27.342 1.00 93.81 145 GLN A N 1
ATOM 1157 C CA . GLN A 1 145 ? 2.556 2.933 -26.617 1.00 93.81 145 GLN A CA 1
ATOM 1158 C C . GLN A 1 145 ? 2.790 1.528 -26.036 1.00 93.81 145 GLN A C 1
ATOM 1160 O O . GLN A 1 145 ? 2.181 1.158 -25.036 1.00 93.81 145 GLN A O 1
ATOM 1165 N N . TRP A 1 146 ? 3.693 0.750 -26.636 1.00 95.25 146 TRP A N 1
ATOM 1166 C CA . TRP A 1 146 ? 3.973 -0.632 -26.243 1.00 95.25 146 TRP A CA 1
ATOM 1167 C C . TRP A 1 146 ? 5.177 -0.803 -25.306 1.00 95.25 146 TRP A C 1
ATOM 1169 O O . TRP A 1 146 ? 5.566 -1.941 -25.029 1.00 95.25 146 TRP A O 1
ATOM 1179 N N . ILE A 1 147 ? 5.771 0.280 -24.788 1.00 96.56 147 ILE A N 1
ATOM 1180 C CA . ILE A 1 147 ? 6.940 0.203 -23.892 1.00 96.56 147 ILE A CA 1
ATOM 1181 C C . ILE A 1 147 ? 6.659 -0.688 -22.685 1.00 96.56 147 ILE A C 1
ATOM 1183 O O . ILE A 1 147 ? 7.397 -1.643 -22.459 1.00 96.56 147 ILE A O 1
ATOM 1187 N N . THR A 1 148 ? 5.577 -0.433 -21.944 1.00 94.81 148 THR A N 1
ATOM 1188 C CA . THR A 1 148 ? 5.251 -1.193 -20.724 1.00 94.81 148 THR A CA 1
ATOM 1189 C C . THR A 1 148 ? 5.015 -2.675 -21.011 1.00 94.81 148 THR A C 1
ATOM 1191 O O . THR A 1 148 ? 5.411 -3.524 -20.216 1.00 9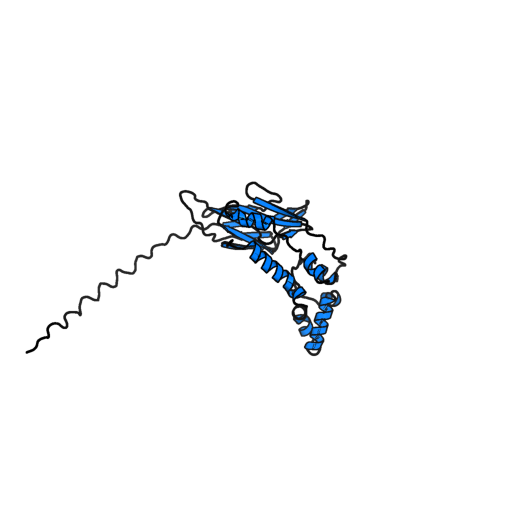4.81 148 THR A O 1
ATOM 1194 N N . THR A 1 149 ? 4.454 -3.012 -22.174 1.00 95.31 149 THR A N 1
ATOM 1195 C CA . THR A 1 149 ? 4.285 -4.403 -22.622 1.00 95.31 149 THR A CA 1
ATOM 1196 C C . THR A 1 149 ? 5.611 -5.069 -22.984 1.00 95.31 149 THR A C 1
ATOM 1198 O O . THR A 1 149 ? 5.771 -6.272 -22.782 1.00 95.31 149 THR A O 1
ATOM 1201 N N . ASN A 1 150 ? 6.569 -4.301 -23.504 1.00 96.25 150 ASN A N 1
ATOM 1202 C CA . ASN A 1 150 ? 7.879 -4.793 -23.918 1.00 96.25 150 ASN A CA 1
ATOM 1203 C C . ASN A 1 150 ? 8.890 -4.932 -22.773 1.00 96.25 150 ASN A C 1
ATOM 1205 O O . ASN A 1 150 ? 9.917 -5.591 -22.975 1.00 96.25 150 ASN A O 1
ATOM 1209 N N . LEU A 1 151 ? 8.599 -4.367 -21.596 1.00 97.00 151 LEU A N 1
ATOM 1210 C CA . LEU A 1 151 ? 9.384 -4.566 -20.379 1.00 97.00 151 LEU A CA 1
ATOM 1211 C C . LEU A 1 151 ? 9.277 -6.011 -19.857 1.00 97.00 151 LEU A C 1
ATOM 1213 O O . LEU A 1 151 ? 8.255 -6.677 -20.049 1.00 97.00 151 LEU A O 1
ATOM 1217 N N . PRO A 1 152 ? 10.300 -6.508 -19.138 1.00 96.50 152 PRO A N 1
ATOM 1218 C CA . PRO A 1 152 ? 10.213 -7.789 -18.446 1.00 96.50 152 PRO A CA 1
ATOM 1219 C C . PRO A 1 152 ? 9.039 -7.826 -17.456 1.00 96.50 152 PRO A C 1
ATOM 1221 O O . PRO A 1 152 ? 8.817 -6.878 -16.703 1.00 96.50 152 PRO A O 1
ATOM 1224 N N . ALA A 1 153 ? 8.327 -8.955 -17.382 1.00 95.81 153 ALA A N 1
ATOM 1225 C CA . ALA A 1 153 ? 7.156 -9.104 -16.510 1.00 95.81 153 ALA A CA 1
ATOM 1226 C C . ALA A 1 153 ? 7.462 -8.898 -15.011 1.00 95.81 153 ALA A C 1
ATOM 1228 O O . ALA A 1 153 ? 6.574 -8.534 -14.245 1.00 95.81 153 ALA A O 1
ATOM 1229 N N . ALA A 1 154 ? 8.698 -9.136 -14.563 1.00 96.25 154 ALA A N 1
ATOM 1230 C CA . ALA A 1 154 ? 9.109 -8.833 -13.189 1.00 96.25 154 ALA A CA 1
ATOM 1231 C C . ALA A 1 154 ? 9.108 -7.316 -12.920 1.00 96.25 154 ALA A C 1
ATOM 1233 O O . ALA A 1 154 ? 8.587 -6.859 -11.912 1.00 96.25 154 ALA A O 1
ATOM 1234 N N . MET A 1 155 ? 9.594 -6.521 -13.871 1.00 95.00 155 MET A N 1
ATOM 1235 C CA . MET A 1 155 ? 9.664 -5.064 -13.755 1.00 95.00 155 MET A CA 1
ATOM 1236 C C . MET A 1 155 ? 8.306 -4.386 -13.975 1.00 95.00 155 MET A C 1
ATOM 1238 O O . MET A 1 155 ? 7.994 -3.369 -13.368 1.00 95.00 155 MET A O 1
ATOM 1242 N N . ARG A 1 156 ? 7.496 -4.955 -14.865 1.00 93.75 156 ARG A N 1
ATOM 1243 C CA . ARG A 1 156 ? 6.213 -4.393 -15.278 1.00 93.75 156 ARG A CA 1
ATOM 1244 C C . ARG A 1 156 ? 5.138 -4.513 -14.198 1.00 93.75 156 ARG A C 1
ATOM 1246 O O . ARG A 1 156 ? 4.457 -3.541 -13.900 1.00 93.75 156 ARG A O 1
ATOM 1253 N N . ASP A 1 157 ? 4.959 -5.708 -13.644 1.00 93.56 157 ASP A N 1
ATOM 1254 C CA . ASP A 1 157 ? 3.880 -5.998 -12.691 1.00 93.56 157 ASP A CA 1
ATOM 1255 C C . ASP A 1 157 ? 4.304 -6.936 -11.551 1.00 93.56 157 ASP A C 1
ATOM 1257 O O . ASP A 1 157 ? 3.473 -7.380 -10.761 1.00 93.56 157 ASP A O 1
ATOM 1261 N N . GLY A 1 158 ? 5.596 -7.247 -11.428 1.00 94.94 158 GLY A N 1
ATOM 1262 C CA . GLY A 1 158 ? 6.076 -8.191 -10.427 1.00 94.94 158 GLY A CA 1
ATOM 1263 C C . GLY A 1 158 ? 5.978 -7.684 -8.988 1.00 94.94 158 GLY A C 1
ATOM 1264 O O . GLY A 1 158 ? 5.525 -8.448 -8.137 1.00 94.94 158 GLY A O 1
ATOM 1265 N N . PHE A 1 159 ? 6.274 -6.404 -8.728 1.00 93.62 159 PHE A N 1
ATOM 1266 C CA . PHE A 1 159 ? 6.088 -5.814 -7.393 1.00 93.62 159 PHE A CA 1
ATOM 1267 C C . PHE A 1 159 ? 4.615 -5.846 -6.964 1.00 93.62 159 PHE A C 1
ATOM 1269 O O . PHE A 1 159 ? 4.284 -6.294 -5.869 1.00 93.62 159 PHE A O 1
ATOM 1276 N N . TYR A 1 160 ? 3.707 -5.484 -7.875 1.00 91.81 160 TYR A N 1
ATOM 1277 C CA . TYR A 1 160 ? 2.266 -5.567 -7.637 1.00 91.81 160 TYR A CA 1
ATOM 1278 C C . TYR A 1 160 ? 1.807 -7.005 -7.343 1.00 91.81 160 TYR A C 1
ATOM 1280 O O . TYR A 1 160 ? 1.039 -7.241 -6.409 1.00 91.81 160 TYR A O 1
ATOM 1288 N N . ARG A 1 161 ? 2.282 -7.997 -8.113 1.00 93.88 161 ARG A N 1
ATOM 1289 C CA . ARG A 1 161 ? 1.966 -9.414 -7.855 1.00 93.88 161 ARG A CA 1
ATOM 1290 C C . ARG A 1 161 ? 2.462 -9.862 -6.482 1.00 93.88 161 ARG A C 1
ATOM 1292 O O . ARG A 1 161 ? 1.744 -10.597 -5.807 1.00 93.88 161 ARG A O 1
ATOM 1299 N N . GLN A 1 162 ? 3.640 -9.404 -6.064 1.00 93.12 162 GLN A N 1
ATOM 1300 C CA . GLN A 1 162 ? 4.162 -9.678 -4.731 1.00 93.12 162 GLN A CA 1
ATOM 1301 C C . GLN A 1 162 ? 3.292 -9.038 -3.646 1.00 93.12 162 GLN A C 1
ATOM 1303 O O . GLN A 1 162 ? 2.831 -9.747 -2.760 1.00 93.12 162 GLN A O 1
ATOM 1308 N N . GLN A 1 163 ? 2.972 -7.745 -3.744 1.00 91.81 163 GLN A N 1
ATOM 1309 C CA . GLN A 1 163 ? 2.067 -7.084 -2.796 1.00 91.81 163 GLN A CA 1
ATOM 1310 C C . GLN A 1 163 ? 0.695 -7.768 -2.732 1.00 91.81 163 GLN A C 1
ATOM 1312 O O . GLN A 1 163 ? 0.105 -7.896 -1.662 1.00 91.81 163 GLN A O 1
ATOM 1317 N N . LYS A 1 164 ? 0.173 -8.252 -3.866 1.00 91.62 164 LYS A N 1
ATOM 1318 C CA . LYS A 1 164 ? -1.083 -9.011 -3.911 1.00 91.62 164 LYS A CA 1
ATOM 1319 C C . LYS A 1 164 ? -0.976 -10.341 -3.161 1.00 91.62 164 LYS A C 1
ATOM 1321 O O . LYS A 1 164 ? -1.937 -10.728 -2.494 1.00 91.62 164 LYS A O 1
ATOM 1326 N N . LEU A 1 165 ? 0.156 -11.034 -3.276 1.00 92.44 165 LEU A N 1
ATOM 1327 C CA . LEU A 1 165 ? 0.429 -12.254 -2.519 1.00 92.44 165 LEU A CA 1
ATOM 1328 C C . LEU A 1 165 ? 0.525 -11.954 -1.019 1.00 92.44 165 LEU A C 1
ATOM 1330 O O . LEU A 1 165 ? -0.154 -12.611 -0.235 1.00 92.44 165 LEU A O 1
ATOM 1334 N N . GLU A 1 166 ? 1.259 -10.912 -0.632 1.00 91.50 166 GLU A N 1
ATOM 1335 C CA . GLU A 1 166 ? 1.365 -10.507 0.774 1.00 91.50 166 GLU A CA 1
ATOM 1336 C C . GLU A 1 166 ? 0.018 -10.097 1.358 1.00 91.50 166 GLU A C 1
ATOM 1338 O O . GLU A 1 166 ? -0.365 -10.547 2.434 1.00 91.50 166 GLU A O 1
ATOM 1343 N N . LEU A 1 167 ? -0.778 -9.327 0.616 1.00 92.38 167 LEU A N 1
ATOM 1344 C CA . LEU A 1 167 ? -2.127 -8.965 1.038 1.00 92.38 167 LEU A CA 1
ATOM 1345 C C . LEU A 1 167 ? -2.998 -10.207 1.256 1.00 92.38 167 LEU A C 1
ATOM 1347 O O . LEU A 1 167 ? -3.798 -10.237 2.189 1.00 92.38 167 LEU A O 1
ATOM 1351 N N . LYS A 1 168 ? -2.863 -11.232 0.406 1.00 91.69 168 LYS A N 1
ATOM 1352 C CA . LYS A 1 168 ? -3.576 -12.504 0.578 1.00 91.69 168 LYS A CA 1
ATOM 1353 C C . LYS A 1 168 ? -3.137 -13.206 1.868 1.00 91.69 168 LYS A C 1
ATOM 1355 O O . LYS A 1 168 ? -4.003 -13.661 2.613 1.00 91.69 168 LYS A O 1
ATOM 1360 N N . ASN A 1 169 ? -1.836 -13.240 2.150 1.00 90.25 169 ASN A N 1
ATOM 1361 C CA . ASN A 1 169 ? -1.275 -13.850 3.358 1.00 90.25 169 ASN A CA 1
ATOM 1362 C C . ASN A 1 169 ? -1.718 -13.112 4.631 1.00 90.25 169 ASN A C 1
ATOM 1364 O O . ASN A 1 169 ? -2.145 -13.737 5.597 1.00 90.25 169 ASN A O 1
ATOM 1368 N N . LEU A 1 170 ? -1.686 -11.778 4.616 1.00 90.50 170 LEU A N 1
ATOM 1369 C CA . LEU A 1 170 ? -2.077 -10.944 5.756 1.00 90.50 170 LEU A CA 1
ATOM 1370 C C . LEU A 1 170 ? -3.581 -11.009 6.019 1.00 90.50 170 LEU A C 1
ATOM 1372 O O . LEU A 1 170 ? -4.008 -11.060 7.177 1.00 90.50 170 LEU A O 1
ATOM 1376 N N . ARG A 1 171 ? -4.386 -11.085 4.952 1.00 88.19 171 ARG A N 1
ATOM 1377 C CA . ARG A 1 171 ? -5.825 -11.323 5.069 1.00 88.19 171 ARG A CA 1
ATOM 1378 C C . ARG A 1 171 ? -6.122 -12.690 5.662 1.00 88.19 171 ARG A C 1
ATOM 1380 O O . ARG A 1 171 ? -6.931 -12.731 6.573 1.00 88.19 171 ARG A O 1
ATOM 1387 N N . ALA A 1 172 ? -5.470 -13.766 5.220 1.00 86.81 172 ALA A N 1
ATOM 1388 C CA . ALA A 1 172 ? -5.774 -15.129 5.669 1.00 86.81 172 ALA A CA 1
ATOM 1389 C C . ALA A 1 172 ? -7.304 -15.356 5.788 1.00 86.81 172 ALA A C 1
ATOM 1391 O O . ALA A 1 172 ? -8.038 -15.136 4.825 1.00 86.81 172 ALA A O 1
ATOM 1392 N N . GLU A 1 173 ? -7.791 -15.733 6.971 1.00 82.56 173 GLU A N 1
ATOM 1393 C CA . GLU A 1 173 ? -9.216 -15.951 7.272 1.00 82.56 173 GLU A CA 1
ATOM 1394 C C . GLU A 1 173 ? -10.008 -14.662 7.530 1.00 82.56 173 GLU A C 1
ATOM 1396 O O . GLU A 1 173 ? -11.240 -14.662 7.563 1.00 82.56 173 GLU A O 1
ATOM 1401 N N . THR A 1 174 ? -9.314 -13.542 7.700 1.00 88.19 174 THR A N 1
ATOM 1402 C CA . THR A 1 174 ? -9.912 -12.254 7.997 1.00 88.19 174 THR A CA 1
ATOM 1403 C C . THR A 1 174 ? -10.658 -11.709 6.775 1.00 88.19 174 THR A C 1
ATOM 1405 O O . THR A 1 174 ? -10.100 -11.520 5.687 1.00 88.19 174 THR A O 1
ATOM 1408 N N . LYS A 1 175 ? -11.949 -11.415 6.966 1.00 90.94 175 LYS A N 1
ATOM 1409 C CA . LYS A 1 175 ? -12.859 -10.918 5.926 1.00 90.94 175 LYS A CA 1
ATOM 1410 C C . LYS A 1 175 ? -13.230 -9.456 6.199 1.00 90.94 175 LYS A C 1
ATOM 1412 O O . LYS A 1 175 ? -14.141 -9.205 6.984 1.00 90.94 175 LYS A O 1
ATOM 1417 N N . PRO A 1 176 ? -12.545 -8.490 5.561 1.00 94.88 176 PRO A N 1
ATOM 1418 C CA . PRO A 1 176 ? -12.984 -7.103 5.565 1.00 94.88 176 PRO A CA 1
ATOM 1419 C C . PRO A 1 176 ? -14.406 -6.983 5.023 1.00 94.88 176 PRO A C 1
ATOM 1421 O O . PRO A 1 176 ? -14.731 -7.606 4.011 1.00 94.88 176 PRO A O 1
ATOM 1424 N N . ILE A 1 177 ? -15.217 -6.152 5.668 1.00 95.06 177 ILE A N 1
ATOM 1425 C CA . ILE A 1 177 ? -16.558 -5.808 5.188 1.00 95.06 177 ILE A CA 1
ATOM 1426 C C . ILE A 1 177 ? -16.502 -4.742 4.094 1.00 95.06 177 ILE A C 1
ATOM 1428 O O . ILE A 1 177 ? -17.333 -4.742 3.195 1.00 95.06 177 ILE A O 1
ATOM 1432 N N . GLN A 1 178 ? -15.498 -3.862 4.141 1.00 96.00 178 GLN A N 1
ATOM 1433 C CA . GLN A 1 178 ? -15.254 -2.835 3.132 1.00 96.00 178 GLN A CA 1
ATOM 1434 C C . GLN A 1 178 ? -13.753 -2.569 2.986 1.00 96.00 178 GLN A C 1
ATOM 1436 O O . GLN A 1 178 ? -12.965 -2.821 3.902 1.00 96.00 178 GLN A O 1
ATOM 1441 N N . ALA A 1 179 ? -13.356 -2.034 1.834 1.00 96.12 179 ALA A N 1
ATOM 1442 C CA . ALA A 1 179 ? -12.006 -1.551 1.580 1.00 96.12 179 ALA A CA 1
ATOM 1443 C C . ALA A 1 179 ? -12.080 -0.251 0.782 1.00 96.12 179 ALA A C 1
ATOM 1445 O O . ALA A 1 179 ? -12.738 -0.209 -0.254 1.00 96.12 179 ALA A O 1
ATOM 1446 N N . LEU A 1 180 ? -11.391 0.787 1.243 1.00 95.50 180 LEU A N 1
ATOM 1447 C CA . LEU A 1 180 ? -11.413 2.108 0.624 1.00 95.50 180 LEU A CA 1
ATOM 1448 C C . LEU A 1 180 ? -10.011 2.676 0.501 1.00 95.50 180 LEU A C 1
ATOM 1450 O O . LEU A 1 180 ? -9.111 2.321 1.259 1.00 95.50 180 LEU A O 1
ATOM 1454 N N . MET A 1 181 ? -9.833 3.556 -0.476 1.00 94.00 181 MET A N 1
ATOM 1455 C CA . MET A 1 181 ? -8.607 4.319 -0.656 1.00 94.00 181 MET A CA 1
ATOM 1456 C C . MET A 1 181 ? -8.797 5.736 -0.140 1.00 94.00 181 MET A C 1
ATOM 1458 O O . MET A 1 181 ? -9.861 6.324 -0.325 1.00 94.00 181 MET A O 1
ATOM 1462 N N . THR A 1 182 ? -7.757 6.277 0.483 1.00 93.62 182 THR A N 1
ATOM 1463 C CA . THR A 1 182 ? -7.692 7.702 0.781 1.00 93.62 182 THR A CA 1
ATOM 1464 C C . THR A 1 182 ? -7.589 8.520 -0.503 1.00 93.62 182 THR A C 1
ATOM 1466 O O . THR A 1 182 ? -6.954 8.101 -1.476 1.00 93.62 182 THR A O 1
ATOM 1469 N N . ASP A 1 183 ? -8.234 9.681 -0.511 1.00 89.31 183 ASP A N 1
ATOM 1470 C CA . ASP A 1 183 ? -8.184 10.626 -1.620 1.00 89.31 183 ASP A CA 1
ATOM 1471 C C . ASP A 1 183 ? -6.842 11.385 -1.673 1.00 89.31 183 ASP A C 1
ATOM 1473 O O . ASP A 1 183 ? -6.132 11.488 -0.669 1.00 89.31 183 ASP A O 1
ATOM 1477 N N . SER A 1 184 ? -6.506 11.939 -2.839 1.00 82.94 184 SER A N 1
ATOM 1478 C CA . SER A 1 184 ? -5.209 12.587 -3.073 1.00 82.94 184 SER A CA 1
ATOM 1479 C C . SER A 1 184 ? -5.090 14.025 -2.594 1.00 82.94 184 SER A C 1
ATOM 1481 O O . SER A 1 184 ? -4.001 14.588 -2.626 1.00 82.94 184 SER A O 1
ATOM 1483 N N . ILE A 1 185 ? -6.190 14.642 -2.166 1.00 83.62 185 ILE A N 1
ATOM 1484 C CA . ILE A 1 185 ? -6.226 16.061 -1.795 1.00 83.62 185 ILE A CA 1
ATOM 1485 C C . ILE A 1 185 ? -6.191 16.201 -0.271 1.00 83.62 185 ILE A C 1
ATOM 1487 O O . ILE A 1 185 ? -5.395 16.950 0.290 1.00 83.62 185 ILE A O 1
ATOM 1491 N N . LEU A 1 186 ? -7.063 15.470 0.415 1.00 87.44 186 LEU A N 1
ATOM 1492 C CA . LEU A 1 186 ? -7.292 15.532 1.851 1.00 87.44 186 LEU A CA 1
ATOM 1493 C C . LEU A 1 186 ? -6.694 14.332 2.593 1.00 87.44 186 LEU A C 1
ATOM 1495 O O . LEU A 1 186 ? -6.562 14.406 3.820 1.00 87.44 186 LEU A O 1
ATOM 1499 N N . GLY A 1 187 ? -6.337 13.247 1.893 1.00 90.00 187 GLY A N 1
ATOM 1500 C CA . GLY A 1 187 ? -5.867 12.003 2.509 1.00 90.00 187 GLY A CA 1
ATOM 1501 C C . GLY A 1 187 ? -6.945 11.334 3.353 1.00 90.00 187 GLY A C 1
ATOM 1502 O O . GLY A 1 187 ? -6.644 10.761 4.400 1.00 90.00 187 GLY A O 1
ATOM 1503 N N . SER A 1 188 ? -8.213 11.470 2.962 1.00 94.94 188 SER A N 1
ATOM 1504 C CA . SER A 1 188 ? -9.359 10.964 3.711 1.00 94.94 188 SER A CA 1
ATOM 1505 C C . SER A 1 188 ? -10.076 9.843 2.969 1.00 94.94 188 SER A C 1
ATOM 1507 O O . SER A 1 188 ? -10.039 9.768 1.746 1.00 94.94 188 SER A O 1
ATOM 1509 N N . ALA A 1 189 ? -10.716 8.945 3.710 1.00 96.19 189 ALA A N 1
ATOM 1510 C CA . ALA A 1 189 ? -11.574 7.902 3.152 1.00 96.19 189 ALA A CA 1
ATOM 1511 C C . ALA A 1 189 ? -12.873 7.840 3.956 1.00 96.19 189 ALA A C 1
ATOM 1513 O O . ALA A 1 189 ? -12.856 8.064 5.168 1.00 96.19 189 ALA A O 1
ATOM 1514 N N . LEU A 1 190 ? -13.994 7.540 3.303 1.00 96.38 190 LEU A N 1
ATOM 1515 C CA . LEU A 1 190 ? -15.301 7.503 3.952 1.00 96.38 190 LEU A CA 1
ATOM 1516 C C . LEU A 1 190 ? -15.957 6.133 3.783 1.00 96.38 190 LEU A C 1
ATOM 1518 O O . LEU A 1 190 ? -16.477 5.828 2.714 1.00 96.38 190 LEU A O 1
ATOM 1522 N N . PHE A 1 191 ? -15.961 5.338 4.851 1.00 96.62 191 PHE A N 1
ATOM 1523 C CA . PHE A 1 191 ? -16.769 4.125 4.943 1.00 96.62 191 PHE A CA 1
ATOM 1524 C C . PHE A 1 191 ? -18.221 4.538 5.187 1.00 96.62 191 PHE A C 1
ATOM 1526 O O . PHE A 1 191 ? -18.515 5.169 6.202 1.00 96.62 191 PHE A O 1
ATOM 1533 N N . ILE A 1 192 ? -19.106 4.215 4.250 1.00 94.81 192 ILE A N 1
ATOM 1534 C CA . ILE A 1 192 ? -20.552 4.478 4.312 1.00 94.81 192 ILE A CA 1
ATOM 1535 C C . ILE A 1 192 ? -21.308 3.157 4.288 1.00 94.81 192 ILE A C 1
ATOM 1537 O O . ILE A 1 192 ? -20.709 2.123 3.998 1.00 94.81 192 ILE A O 1
ATOM 1541 N N . ASP A 1 193 ? -22.603 3.181 4.592 1.00 93.50 193 ASP A N 1
ATOM 1542 C CA . ASP A 1 193 ? -23.457 1.992 4.510 1.00 93.50 193 ASP A CA 1
ATOM 1543 C C . ASP A 1 193 ? -22.899 0.810 5.316 1.00 93.50 193 ASP A C 1
ATOM 1545 O O . ASP A 1 193 ? -22.974 -0.347 4.905 1.00 93.50 193 ASP A O 1
ATOM 1549 N N . ILE A 1 194 ? -22.271 1.105 6.465 1.00 94.38 194 ILE A N 1
ATOM 1550 C CA . ILE A 1 194 ? -21.704 0.080 7.340 1.00 94.38 194 ILE A CA 1
ATOM 1551 C C . ILE A 1 194 ? -22.876 -0.653 7.994 1.00 94.38 194 ILE A C 1
ATOM 1553 O O . ILE A 1 194 ? -23.595 -0.027 8.776 1.00 94.38 194 ILE A O 1
ATOM 1557 N N . PRO A 1 195 ? -23.071 -1.957 7.726 1.00 90.94 195 PRO A N 1
ATOM 1558 C CA . PRO A 1 195 ? -24.186 -2.692 8.299 1.00 90.94 195 PRO A CA 1
ATOM 1559 C C . PRO A 1 195 ? -23.941 -2.922 9.791 1.00 90.94 195 PRO A C 1
ATOM 1561 O O . PRO A 1 195 ? -22.987 -3.617 10.169 1.00 90.94 195 PRO A O 1
ATOM 1564 N N . LEU A 1 196 ? -24.817 -2.372 10.630 1.00 91.25 196 LEU A N 1
ATOM 1565 C CA . LEU A 1 196 ? -24.761 -2.524 12.080 1.00 91.25 196 LEU A CA 1
ATOM 1566 C C . LEU A 1 196 ? -25.659 -3.681 12.524 1.00 91.25 196 LEU A C 1
ATOM 1568 O O . LEU A 1 196 ? -26.808 -3.803 12.106 1.00 91.25 196 LEU A O 1
ATOM 1572 N N . ASN A 1 197 ? -25.124 -4.544 13.380 1.00 87.75 197 ASN A N 1
ATOM 1573 C CA . ASN A 1 197 ? -25.835 -5.647 14.012 1.00 87.75 197 ASN A CA 1
ATOM 1574 C C . ASN A 1 197 ? -25.812 -5.431 15.520 1.00 87.75 197 ASN A C 1
ATOM 1576 O O . ASN A 1 197 ? -25.005 -6.024 16.239 1.00 87.75 197 ASN A O 1
ATOM 1580 N N . PHE A 1 198 ? -26.702 -4.562 15.994 1.00 80.88 198 PHE A N 1
ATOM 1581 C CA . PHE A 1 198 ? -26.875 -4.343 17.423 1.00 80.88 198 PHE A CA 1
ATOM 1582 C C . PHE A 1 198 ? -27.268 -5.661 18.097 1.00 80.88 198 PHE A C 1
ATOM 1584 O O . PHE A 1 198 ? -28.299 -6.257 17.786 1.00 80.88 198 PHE A O 1
ATOM 1591 N N . LYS A 1 199 ? -26.414 -6.138 19.006 1.00 67.44 199 LYS A N 1
ATOM 1592 C CA . LYS A 1 199 ? -26.727 -7.250 19.905 1.00 67.44 199 LYS A CA 1
ATOM 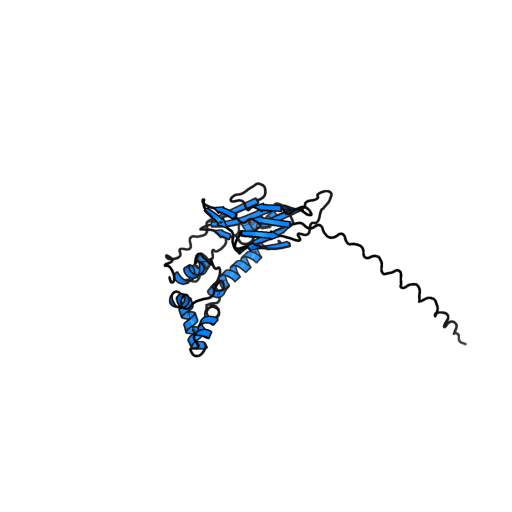1593 C C . LYS A 1 199 ? -27.076 -6.664 21.271 1.00 67.44 199 LYS A C 1
ATOM 1595 O O . LYS A 1 199 ? -26.230 -6.030 21.897 1.00 67.44 199 LYS A O 1
ATOM 1600 N N . GLY A 1 200 ? -28.304 -6.892 21.732 1.00 67.50 200 GLY A N 1
ATOM 1601 C CA . GLY A 1 200 ? -28.786 -6.384 23.021 1.00 67.50 200 GLY A CA 1
ATOM 1602 C C . GLY A 1 200 ? -29.059 -4.875 23.017 1.00 67.50 200 GLY A C 1
ATOM 1603 O O . GLY A 1 200 ? -29.440 -4.311 21.997 1.00 67.50 200 GLY A O 1
ATOM 1604 N N . GLU A 1 201 ? -28.873 -4.220 24.164 1.00 68.06 201 GLU A N 1
ATOM 1605 C CA . GLU A 1 201 ? -29.208 -2.797 24.368 1.00 68.06 201 GLU A CA 1
ATOM 1606 C C . GLU A 1 201 ? -28.181 -1.811 23.774 1.00 68.06 201 GLU A C 1
ATOM 1608 O O . GLU A 1 201 ? -28.429 -0.603 23.722 1.00 68.06 201 GLU A O 1
ATOM 1613 N N . SER A 1 202 ? -27.017 -2.294 23.318 1.00 75.12 202 SER A N 1
ATOM 1614 C CA . SER A 1 202 ? -25.981 -1.426 22.751 1.00 75.12 202 SER A CA 1
ATOM 1615 C C . SER A 1 202 ? -26.418 -0.849 21.405 1.00 75.12 202 SER A C 1
ATOM 1617 O O . SER A 1 202 ? -26.605 -1.575 20.432 1.00 75.12 202 SER A O 1
ATOM 1619 N N . LYS A 1 203 ? -26.476 0.485 21.319 1.00 86.69 203 LYS A N 1
ATOM 1620 C CA . LYS A 1 203 ? -26.709 1.237 20.069 1.00 86.69 203 LYS A CA 1
ATOM 1621 C C . LYS A 1 203 ? -25.431 1.480 19.257 1.00 86.69 203 LYS A C 1
ATOM 1623 O O . LYS A 1 203 ? -25.394 2.368 18.402 1.00 86.69 203 LYS A O 1
ATOM 1628 N N . LYS A 1 204 ? -24.360 0.747 19.564 1.00 91.12 204 LYS A N 1
ATOM 1629 C CA . LYS A 1 204 ? -23.065 0.832 18.887 1.00 91.12 204 LYS A CA 1
ATOM 1630 C C . LYS A 1 204 ? -22.464 -0.550 18.673 1.00 91.12 204 LYS A C 1
ATOM 1632 O O . LYS A 1 204 ? -22.666 -1.456 19.481 1.00 91.12 204 LYS A O 1
ATOM 1637 N N . GLU A 1 205 ? -21.674 -0.668 17.619 1.00 93.56 205 GLU A N 1
ATOM 1638 C CA . GLU A 1 205 ? -20.867 -1.838 17.291 1.00 93.56 205 GLU A CA 1
ATOM 1639 C C . GLU A 1 205 ? -19.405 -1.418 17.085 1.00 93.56 205 GLU A C 1
ATOM 1641 O O . GLU A 1 205 ? -19.126 -0.339 16.557 1.00 93.56 205 GLU A O 1
ATOM 1646 N N . THR A 1 206 ? -18.471 -2.261 17.520 1.00 95.25 206 THR A N 1
ATOM 1647 C CA . THR A 1 206 ? -17.031 -2.014 17.387 1.00 95.25 206 THR A CA 1
ATOM 1648 C C . THR A 1 206 ? -16.499 -2.606 16.089 1.00 95.25 206 THR A C 1
ATOM 1650 O O . THR A 1 206 ? -16.782 -3.756 15.740 1.00 95.25 206 THR A O 1
ATOM 1653 N N . PHE A 1 207 ? -15.678 -1.823 15.400 1.00 97.06 207 PHE A N 1
ATOM 1654 C CA . PHE A 1 207 ? -14.979 -2.203 14.182 1.00 97.06 207 PHE A CA 1
ATOM 1655 C C . PHE A 1 207 ? -13.486 -1.930 14.317 1.00 97.06 207 PHE A C 1
ATOM 1657 O O . PHE A 1 207 ? -13.068 -1.074 15.094 1.00 97.06 207 PHE A O 1
ATOM 1664 N N . THR A 1 208 ? -12.693 -2.606 13.496 1.00 98.06 208 THR A N 1
ATOM 1665 C CA . THR A 1 208 ? -11.266 -2.344 13.331 1.00 98.06 208 THR A CA 1
ATOM 1666 C C . THR A 1 208 ? -11.026 -1.753 11.947 1.00 98.06 208 THR A C 1
ATOM 1668 O O . THR A 1 208 ? -11.486 -2.295 10.943 1.00 98.06 208 THR A O 1
ATOM 1671 N N . VAL A 1 209 ? -10.295 -0.645 11.874 1.00 98.19 209 VAL A N 1
ATOM 1672 C CA . VAL A 1 209 ? -9.801 -0.055 10.626 1.00 98.19 209 VAL A CA 1
ATOM 1673 C C . VAL A 1 209 ? -8.301 -0.292 10.541 1.00 98.19 209 VAL A C 1
ATOM 1675 O O . VAL A 1 209 ? -7.559 0.052 11.462 1.00 98.19 209 VAL A O 1
ATOM 1678 N N . SER A 1 210 ? -7.844 -0.877 9.436 1.00 97.62 210 SER A N 1
ATOM 1679 C CA . SER A 1 210 ? -6.433 -1.226 9.257 1.00 97.62 210 SER A CA 1
ATOM 1680 C C . SER A 1 210 ? -5.979 -1.102 7.808 1.00 97.62 210 SER A C 1
ATOM 1682 O O . SER A 1 210 ? -6.728 -1.427 6.887 1.00 97.62 210 SER A O 1
ATOM 1684 N N . ASN A 1 211 ? -4.740 -0.668 7.580 1.00 95.56 211 ASN A N 1
ATOM 1685 C CA . ASN A 1 211 ? -4.060 -0.936 6.317 1.00 95.56 211 ASN A CA 1
ATOM 1686 C C . ASN A 1 211 ? -3.413 -2.321 6.401 1.00 95.56 211 ASN A C 1
ATOM 1688 O O . ASN A 1 211 ? -2.505 -2.567 7.190 1.00 95.56 211 ASN A O 1
ATOM 1692 N N . LEU A 1 212 ? -3.885 -3.237 5.561 1.00 93.38 212 LEU A N 1
ATOM 1693 C CA . LEU A 1 212 ? -3.384 -4.608 5.585 1.00 93.38 212 LEU A CA 1
ATOM 1694 C C . LEU A 1 212 ? -1.999 -4.737 4.960 1.00 93.38 212 LEU A C 1
ATOM 1696 O O . LEU A 1 212 ? -1.253 -5.617 5.348 1.00 93.38 212 LEU A O 1
ATOM 1700 N N . LEU A 1 213 ? -1.653 -3.865 4.013 1.00 91.56 213 LEU A N 1
ATOM 1701 C CA . LEU A 1 213 ? -0.283 -3.715 3.537 1.00 91.56 213 LEU A CA 1
ATOM 1702 C C . LEU A 1 213 ? 0.349 -2.534 4.280 1.00 91.56 213 LEU A C 1
ATOM 1704 O O . LEU A 1 213 ? -0.134 -1.406 4.113 1.00 91.56 213 LEU A O 1
ATOM 1708 N N . PRO A 1 214 ? 1.380 -2.767 5.111 1.00 90.50 214 PRO A N 1
ATOM 1709 C CA . PRO A 1 214 ? 2.175 -1.691 5.671 1.00 90.50 214 PRO A CA 1
ATOM 1710 C C . PRO A 1 214 ? 2.639 -0.678 4.616 1.00 90.50 214 PRO A C 1
ATOM 1712 O O . PRO A 1 214 ? 3.011 -1.032 3.498 1.00 90.50 214 PRO A O 1
ATOM 1715 N N . LEU A 1 215 ? 2.555 0.601 4.972 1.00 89.75 215 LEU A N 1
ATOM 1716 C CA . LEU A 1 215 ? 2.868 1.720 4.095 1.00 89.75 215 LEU A CA 1
ATOM 1717 C C . LEU A 1 215 ? 4.315 2.151 4.277 1.00 89.75 215 LEU A C 1
ATOM 1719 O O . LEU A 1 215 ? 4.752 2.397 5.398 1.00 89.75 215 LEU A O 1
ATOM 1723 N N . GLU A 1 216 ? 5.021 2.323 3.168 1.00 87.62 216 GLU A N 1
ATOM 1724 C CA . GLU A 1 216 ? 6.361 2.903 3.161 1.00 87.62 216 GLU A CA 1
ATOM 1725 C C . GLU A 1 216 ? 6.269 4.432 3.278 1.00 87.62 216 GLU A C 1
ATOM 1727 O O . GLU A 1 216 ? 5.666 5.098 2.430 1.00 87.62 216 GLU A O 1
ATOM 1732 N N . ILE A 1 217 ? 6.854 4.990 4.338 1.00 84.88 217 ILE A N 1
ATOM 1733 C CA . ILE A 1 217 ? 6.990 6.433 4.552 1.00 84.88 217 ILE A CA 1
ATOM 1734 C C . ILE A 1 217 ? 8.423 6.702 5.005 1.00 84.88 217 ILE A C 1
ATOM 1736 O O . ILE A 1 217 ? 8.840 6.267 6.079 1.00 84.88 217 ILE A O 1
ATOM 1740 N N . GLY A 1 218 ? 9.187 7.411 4.173 1.00 82.69 218 GLY A N 1
ATOM 1741 C CA . GLY A 1 218 ? 10.623 7.573 4.396 1.00 82.69 218 GLY A CA 1
ATOM 1742 C C . GLY A 1 218 ? 11.334 6.218 4.372 1.00 82.69 218 GLY A C 1
ATOM 1743 O O . GLY A 1 218 ? 11.136 5.428 3.453 1.00 82.69 218 GLY A O 1
ATOM 1744 N N . ASN A 1 219 ? 12.139 5.943 5.394 1.00 85.25 219 ASN A N 1
ATOM 1745 C CA . ASN A 1 219 ? 12.838 4.670 5.588 1.00 85.25 219 ASN A CA 1
ATOM 1746 C C . ASN A 1 219 ? 12.089 3.710 6.528 1.00 85.25 219 ASN A C 1
ATOM 1748 O O . ASN A 1 219 ? 12.700 2.793 7.070 1.00 85.25 219 ASN A O 1
ATOM 1752 N N . LYS A 1 220 ? 10.788 3.923 6.755 1.00 89.69 220 LYS A N 1
ATOM 1753 C CA . LYS A 1 220 ? 9.980 3.140 7.692 1.00 89.69 220 LYS A CA 1
ATOM 1754 C C . LYS A 1 220 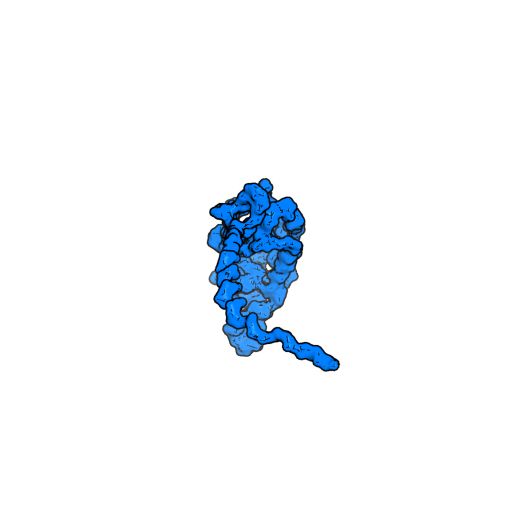? 8.733 2.573 7.027 1.00 89.69 220 LYS A C 1
ATOM 1756 O O . LYS A 1 220 ? 8.174 3.140 6.091 1.00 89.69 220 LYS A O 1
ATOM 1761 N N . SER A 1 221 ? 8.284 1.449 7.561 1.00 91.31 221 SER A N 1
ATOM 1762 C CA . SER A 1 221 ? 7.035 0.777 7.237 1.00 91.31 221 SER A CA 1
ATOM 1763 C C . SER A 1 221 ? 6.044 0.976 8.380 1.00 91.31 221 SER A C 1
ATOM 1765 O O . SER A 1 221 ? 6.364 0.657 9.526 1.00 91.31 221 SER A O 1
ATOM 1767 N N . TYR A 1 222 ? 4.838 1.444 8.060 1.00 94.00 222 TYR A N 1
ATOM 1768 C CA . TYR A 1 222 ? 3.773 1.730 9.017 1.00 94.00 222 TYR A CA 1
ATOM 1769 C C . TYR A 1 222 ? 2.542 0.852 8.784 1.00 94.00 222 TYR A C 1
ATOM 1771 O O . TYR A 1 222 ? 1.963 0.846 7.696 1.00 94.00 222 TYR A O 1
ATOM 1779 N N . ALA A 1 223 ? 2.080 0.166 9.824 1.00 95.81 223 ALA A N 1
ATOM 1780 C CA . ALA A 1 223 ? 0.771 -0.478 9.839 1.00 95.81 223 ALA A CA 1
ATOM 1781 C C . ALA A 1 223 ? -0.042 -0.030 11.051 1.00 95.81 223 ALA A C 1
ATOM 1783 O O . ALA A 1 223 ? 0.462 0.031 12.169 1.00 95.81 223 ALA A O 1
ATOM 1784 N N . TRP A 1 224 ? -1.314 0.263 10.814 1.00 97.31 224 TRP A N 1
ATOM 1785 C CA . TRP A 1 224 ? -2.290 0.641 11.822 1.00 97.31 224 TRP A CA 1
ATOM 1786 C C . TRP A 1 224 ? -3.327 -0.465 11.960 1.00 97.31 224 TRP A C 1
ATOM 1788 O O . TRP A 1 224 ? -3.780 -1.034 10.965 1.00 97.31 224 TRP A O 1
ATOM 1798 N N . ALA A 1 225 ? -3.750 -0.720 13.189 1.00 97.75 225 ALA A N 1
ATOM 1799 C CA . ALA A 1 225 ? -4.987 -1.416 13.494 1.00 97.75 225 ALA A CA 1
ATOM 1800 C C . ALA A 1 225 ? -5.681 -0.620 14.600 1.00 97.75 225 ALA A C 1
ATOM 1802 O O . ALA A 1 225 ? -5.214 -0.608 15.738 1.00 97.75 225 ALA A O 1
ATOM 1803 N N . CYS A 1 226 ? -6.750 0.097 14.253 1.00 98.44 226 CYS A N 1
ATOM 1804 C CA . CYS A 1 226 ? -7.460 0.975 15.179 1.00 98.44 226 CYS A CA 1
ATOM 1805 C C . CYS A 1 226 ? -8.905 0.518 15.392 1.00 98.44 226 CYS A C 1
ATOM 1807 O O . CYS A 1 226 ? -9.628 0.311 14.419 1.00 98.44 226 CYS A O 1
ATOM 1809 N N . GLU A 1 227 ? -9.346 0.438 16.644 1.00 97.75 227 GLU A N 1
ATOM 1810 C CA . GLU A 1 227 ? -10.746 0.248 17.014 1.00 97.75 227 GLU A CA 1
ATOM 1811 C C . GLU A 1 227 ? -11.539 1.544 16.872 1.00 97.75 227 GLU A C 1
ATOM 1813 O O . GLU A 1 227 ? -11.081 2.639 17.217 1.00 97.75 227 GLU A O 1
ATOM 1818 N N . VAL A 1 228 ? -12.778 1.405 16.419 1.00 97.00 228 VAL A N 1
ATOM 1819 C CA . VAL A 1 228 ? -13.752 2.485 16.339 1.00 97.00 228 VAL A CA 1
ATOM 1820 C C . VAL A 1 228 ? -15.143 1.946 16.658 1.00 97.00 228 VAL A C 1
ATOM 1822 O O . VAL A 1 228 ? -15.577 0.941 16.100 1.00 97.00 228 VAL A O 1
ATOM 1825 N N . GLU A 1 229 ? -15.852 2.617 17.562 1.00 95.31 229 GLU A N 1
ATOM 1826 C CA . GLU A 1 229 ? -17.261 2.333 17.829 1.00 95.31 229 GLU A CA 1
ATOM 1827 C C . GLU A 1 229 ? -18.140 3.128 16.867 1.00 95.31 229 GLU A C 1
ATOM 1829 O O . GLU A 1 229 ? -18.012 4.350 16.777 1.00 95.31 229 GLU A O 1
ATOM 1834 N N . VAL A 1 230 ? -19.072 2.456 16.199 1.00 94.56 230 VAL A N 1
ATOM 1835 C CA . VAL A 1 230 ? -19.999 3.058 15.239 1.00 94.56 230 VAL A CA 1
ATOM 1836 C C . VAL A 1 230 ? -21.429 2.802 15.696 1.00 94.56 230 VAL A C 1
ATOM 1838 O O . VAL A 1 230 ? -21.796 1.672 16.005 1.00 94.56 230 VAL A O 1
ATOM 1841 N N . GLY A 1 231 ? -22.236 3.859 15.752 1.00 92.31 231 GLY A N 1
ATOM 1842 C CA . GLY A 1 231 ? -23.677 3.775 15.995 1.00 92.31 231 GLY A CA 1
ATOM 1843 C C . GLY A 1 231 ? -24.477 4.157 14.753 1.00 92.31 231 GLY A C 1
ATOM 1844 O O . GLY A 1 231 ? -23.903 4.610 13.761 1.00 92.31 231 GLY A O 1
ATOM 1845 N N . ALA A 1 232 ? -25.798 3.991 14.828 1.00 87.81 232 ALA A N 1
ATOM 1846 C CA . ALA A 1 232 ? -26.704 4.440 13.774 1.00 87.81 232 ALA A CA 1
ATOM 1847 C C . ALA A 1 232 ? -26.630 5.969 13.604 1.00 87.81 232 ALA A C 1
ATOM 1849 O O . ALA A 1 232 ? -26.424 6.697 14.580 1.00 87.81 232 ALA A O 1
ATOM 1850 N N . ASP A 1 233 ? -26.780 6.440 12.365 1.00 77.69 233 ASP A N 1
ATOM 1851 C CA . ASP A 1 233 ? -27.033 7.843 11.992 1.00 77.69 233 ASP A CA 1
ATOM 1852 C C . ASP A 1 233 ? -25.929 8.865 12.325 1.00 77.69 233 ASP A C 1
ATOM 1854 O O . ASP A 1 233 ? -26.072 10.057 12.046 1.00 77.69 233 ASP A O 1
ATOM 1858 N N . LYS A 1 234 ? -24.790 8.432 12.879 1.00 82.12 234 LYS A N 1
ATOM 1859 C CA . LYS A 1 234 ? -23.660 9.312 13.204 1.00 82.12 234 LYS A CA 1
ATOM 1860 C C . LYS A 1 234 ? -22.395 8.905 12.464 1.00 82.12 234 LYS A C 1
ATOM 1862 O O . LYS A 1 234 ? -21.889 7.798 12.627 1.00 82.12 234 LYS A O 1
ATOM 1867 N N . GLN A 1 235 ? -21.822 9.859 11.732 1.00 93.44 235 GLN A N 1
ATOM 1868 C CA . GLN A 1 235 ? -20.470 9.724 11.203 1.00 93.44 235 GLN A CA 1
ATOM 1869 C C . GLN A 1 235 ? -19.443 9.830 12.332 1.00 93.44 235 GLN A C 1
ATOM 1871 O O . GLN A 1 235 ? -19.401 10.816 13.074 1.00 93.44 235 GLN A O 1
ATOM 1876 N N . VAL A 1 236 ? -18.571 8.832 12.427 1.00 96.00 236 VAL A N 1
ATOM 1877 C CA . VAL A 1 236 ? -17.444 8.822 13.363 1.00 96.00 236 VAL A CA 1
ATOM 1878 C C . VAL A 1 236 ? -16.175 9.211 12.621 1.00 96.00 236 VAL A C 1
ATOM 1880 O O . VAL A 1 236 ? -15.893 8.692 11.547 1.00 96.00 236 VAL A O 1
ATOM 1883 N N . THR A 1 237 ? -15.392 10.139 13.169 1.00 96.94 237 THR A N 1
ATOM 1884 C CA . THR A 1 237 ? -14.092 10.499 12.584 1.00 96.94 237 THR A CA 1
ATOM 1885 C C . THR A 1 237 ? -12.981 9.714 13.270 1.00 96.94 237 THR A C 1
ATOM 1887 O O . THR A 1 237 ? -12.764 9.878 14.468 1.00 96.94 237 THR A O 1
ATOM 1890 N N . LEU A 1 238 ? -12.244 8.914 12.502 1.00 97.00 238 LEU A N 1
ATOM 1891 C CA . LEU A 1 238 ? -11.040 8.217 12.941 1.00 97.00 238 LEU A CA 1
ATOM 1892 C C . LEU A 1 238 ? -9.808 8.941 12.390 1.00 97.00 238 LEU A C 1
ATOM 1894 O O . LEU A 1 238 ? -9.554 8.933 11.186 1.00 97.00 238 LEU A O 1
ATOM 1898 N N . LYS A 1 239 ? -9.028 9.563 13.276 1.00 96.19 239 LYS A N 1
ATOM 1899 C CA . LYS A 1 239 ? -7.709 10.113 12.937 1.00 96.19 239 LYS A CA 1
ATOM 1900 C C . LYS A 1 239 ? -6.652 9.061 13.237 1.00 96.19 239 LYS A C 1
ATOM 1902 O O . LYS A 1 239 ? -6.626 8.537 14.350 1.00 96.19 239 LYS A O 1
ATOM 1907 N N . LEU A 1 240 ? -5.797 8.760 12.265 1.00 95.56 240 LEU A N 1
ATOM 1908 C CA . LEU A 1 240 ? -4.696 7.829 12.491 1.00 95.56 240 LEU A CA 1
ATOM 1909 C C . LEU A 1 240 ? -3.688 8.448 13.469 1.00 95.56 240 LEU A C 1
ATOM 1911 O O . LEU A 1 240 ? -3.316 9.609 13.292 1.00 95.56 240 LEU A O 1
ATOM 1915 N N . PRO A 1 241 ? -3.256 7.718 14.506 1.00 94.44 241 PRO A N 1
ATOM 1916 C CA . PRO A 1 241 ? -2.245 8.220 15.421 1.00 94.44 241 PRO A CA 1
ATOM 1917 C C . PRO A 1 241 ? -0.828 7.936 14.902 1.00 94.44 241 PRO A C 1
ATOM 1919 O O . PRO A 1 241 ? -0.583 6.970 14.183 1.00 94.44 241 PRO A O 1
ATOM 1922 N N . GLU A 1 242 ? 0.130 8.761 15.323 1.00 92.50 242 GLU A N 1
ATOM 1923 C CA . GLU A 1 242 ? 1.561 8.603 15.003 1.00 92.50 242 GLU A CA 1
ATOM 1924 C C . GLU A 1 242 ? 2.239 7.493 15.821 1.00 92.50 242 GLU A C 1
ATOM 1926 O O . GLU A 1 242 ? 3.294 6.987 15.450 1.00 92.50 242 GLU A O 1
ATOM 1931 N N . LYS A 1 243 ? 1.631 7.117 16.950 1.00 93.12 243 LYS A N 1
ATOM 1932 C CA . LYS A 1 243 ? 2.124 6.113 17.896 1.00 93.12 243 LYS A CA 1
ATOM 1933 C C . LYS A 1 243 ? 0.964 5.317 18.483 1.00 93.12 243 LYS A C 1
ATOM 1935 O O . LYS A 1 243 ? -0.190 5.726 18.365 1.00 93.12 243 LYS A O 1
ATOM 1940 N N . LYS A 1 244 ? 1.277 4.209 19.155 1.00 95.88 244 LYS A N 1
ATOM 1941 C CA . LYS A 1 244 ? 0.288 3.384 19.858 1.00 95.88 244 LYS A CA 1
ATOM 1942 C C . LYS A 1 244 ? -0.586 4.227 20.797 1.00 95.88 244 LYS A C 1
ATOM 1944 O O . LYS A 1 244 ? -0.088 5.071 21.544 1.00 95.88 244 LYS A O 1
ATOM 1949 N N . THR A 1 245 ? -1.888 3.966 20.772 1.00 96.12 245 THR A N 1
ATOM 1950 C CA . THR A 1 245 ? -2.891 4.537 21.684 1.00 96.12 245 THR A CA 1
ATOM 1951 C C . THR A 1 245 ? -3.757 3.418 22.260 1.00 96.12 245 THR A C 1
ATOM 1953 O O . THR A 1 245 ? -3.648 2.274 21.830 1.00 96.12 245 THR A O 1
ATOM 1956 N N . LYS A 1 246 ? -4.646 3.734 23.213 1.00 95.00 246 LYS A N 1
ATOM 1957 C CA . LYS A 1 246 ? -5.549 2.740 23.823 1.00 95.00 246 LYS A CA 1
ATOM 1958 C C . LYS A 1 246 ? -6.370 1.962 22.785 1.00 95.00 246 LYS A C 1
ATOM 1960 O O . LYS A 1 246 ? -6.560 0.767 22.948 1.00 95.00 246 LYS A O 1
ATOM 1965 N N . ASN A 1 247 ? -6.816 2.645 21.732 1.00 96.38 247 ASN A N 1
ATOM 1966 C CA . ASN A 1 247 ? -7.715 2.086 20.724 1.00 96.38 247 ASN A CA 1
ATOM 1967 C C . ASN A 1 247 ? -7.003 1.888 19.382 1.00 96.38 247 ASN A C 1
ATOM 1969 O O . ASN A 1 247 ? -7.666 1.742 18.364 1.00 96.38 247 ASN A O 1
ATOM 1973 N N . CYS A 1 248 ? -5.673 1.978 19.324 1.00 97.88 248 CYS A N 1
ATOM 1974 C CA . CYS A 1 248 ? -4.969 1.746 18.071 1.00 97.88 248 CYS A CA 1
ATOM 1975 C C . CYS A 1 248 ? -3.543 1.254 18.279 1.00 97.88 248 CYS A C 1
ATOM 1977 O O . CYS A 1 248 ? -2.714 1.946 18.879 1.00 97.88 248 CYS A O 1
ATOM 1979 N N . GLU A 1 249 ? -3.259 0.091 17.707 1.00 97.81 249 GLU A N 1
ATOM 1980 C CA . GLU A 1 249 ? -1.914 -0.438 17.545 1.00 97.81 249 GLU A CA 1
ATOM 1981 C C . GLU A 1 249 ? -1.267 0.191 16.308 1.00 97.81 249 GLU A C 1
ATOM 1983 O O . GLU A 1 249 ? -1.864 0.242 15.228 1.00 97.81 249 GLU A O 1
ATOM 1988 N N . VAL A 1 250 ? -0.034 0.673 16.476 1.00 96.75 250 VAL A N 1
ATOM 1989 C CA . VAL A 1 250 ? 0.778 1.237 15.393 1.00 96.75 250 VAL A CA 1
ATOM 1990 C C . VAL A 1 250 ? 2.094 0.479 15.346 1.00 96.75 250 VAL A C 1
ATOM 1992 O O . VAL A 1 250 ? 2.890 0.544 16.283 1.00 96.75 250 VAL A O 1
ATOM 1995 N N . PHE A 1 251 ? 2.313 -0.241 14.254 1.00 95.88 251 PHE A N 1
ATOM 1996 C CA . PHE A 1 251 ? 3.527 -0.999 13.992 1.00 95.88 251 PHE A CA 1
ATOM 1997 C C . PHE A 1 251 ? 4.432 -0.179 13.089 1.00 95.88 251 PHE A C 1
ATOM 1999 O O . PHE A 1 251 ? 4.071 0.113 11.950 1.00 95.88 251 PHE A O 1
ATOM 2006 N N . ILE A 1 252 ? 5.602 0.184 13.609 1.00 94.00 252 ILE A N 1
ATOM 2007 C CA . ILE A 1 252 ? 6.619 0.941 12.885 1.00 94.00 252 ILE A CA 1
ATOM 2008 C C . ILE A 1 252 ? 7.860 0.061 12.800 1.00 94.00 252 ILE A C 1
ATOM 2010 O O . ILE A 1 252 ? 8.357 -0.403 13.826 1.00 94.00 252 ILE A O 1
ATOM 2014 N N . LYS A 1 253 ? 8.339 -0.185 11.582 1.00 92.12 253 LYS A N 1
ATOM 2015 C CA . LYS A 1 253 ? 9.555 -0.963 11.323 1.00 92.12 253 LYS A CA 1
ATOM 2016 C C . LYS A 1 253 ? 10.483 -0.188 10.414 1.00 92.12 253 LYS A C 1
ATOM 2018 O O . LYS A 1 253 ? 10.012 0.408 9.449 1.00 92.12 253 LYS A O 1
ATOM 2023 N N . ASP A 1 254 ? 11.777 -0.253 10.675 1.00 90.19 254 ASP A N 1
ATOM 2024 C CA . ASP A 1 254 ? 12.760 0.260 9.731 1.00 90.19 254 ASP A CA 1
ATOM 2025 C C . ASP A 1 254 ? 12.784 -0.628 8.480 1.00 90.19 254 ASP A C 1
ATOM 2027 O O . ASP A 1 254 ? 12.770 -1.861 8.555 1.00 90.19 254 ASP A O 1
ATOM 2031 N N . LEU A 1 255 ? 12.776 0.008 7.314 1.00 86.50 255 LEU A N 1
ATOM 2032 C CA . LEU A 1 255 ? 12.964 -0.660 6.036 1.00 86.50 255 LEU A CA 1
ATOM 2033 C C . LEU A 1 255 ? 14.450 -0.965 5.855 1.00 86.50 255 LEU A C 1
ATOM 2035 O O . LEU A 1 255 ? 15.315 -0.169 6.221 1.00 86.50 255 LEU A O 1
ATOM 2039 N N . LYS A 1 256 ? 14.749 -2.116 5.247 1.00 83.31 256 LYS A N 1
ATOM 2040 C CA . LYS A 1 256 ? 16.121 -2.440 4.844 1.00 83.31 256 LYS A CA 1
ATOM 2041 C C . LYS A 1 256 ? 16.630 -1.354 3.891 1.00 83.31 256 LYS A C 1
ATOM 2043 O O . LYS A 1 256 ? 15.926 -0.983 2.951 1.00 83.31 256 LYS A O 1
ATOM 2048 N N . ASP A 1 257 ? 17.846 -0.866 4.139 1.00 78.12 257 ASP A N 1
ATOM 2049 C CA . ASP A 1 257 ? 18.485 0.134 3.283 1.00 78.12 257 ASP A CA 1
ATOM 2050 C C . ASP A 1 257 ? 18.862 -0.500 1.940 1.00 78.12 257 ASP A C 1
ATOM 2052 O O . ASP A 1 257 ? 19.855 -1.219 1.805 1.00 78.12 257 ASP A O 1
ATOM 2056 N N . CYS A 1 258 ? 18.022 -0.249 0.945 1.00 78.94 258 CYS A N 1
ATOM 2057 C CA . CYS A 1 258 ? 18.224 -0.668 -0.427 1.00 78.94 258 CYS A CA 1
ATOM 2058 C C . CYS A 1 258 ? 18.706 0.542 -1.216 1.00 78.94 258 CYS A C 1
ATOM 2060 O O . CYS A 1 258 ? 17.919 1.292 -1.797 1.00 78.94 258 CYS A O 1
ATOM 2062 N N . LYS A 1 259 ? 20.026 0.767 -1.144 1.00 66.50 259 LYS A N 1
ATOM 2063 C CA . LYS A 1 259 ? 20.698 1.938 -1.714 1.00 66.50 259 LYS A CA 1
ATOM 2064 C C . LYS A 1 259 ? 20.336 2.108 -3.183 1.00 66.50 259 LYS A C 1
ATOM 2066 O O . LYS A 1 259 ? 20.748 1.322 -4.037 1.00 66.50 259 LYS A O 1
ATOM 2071 N N . ILE A 1 260 ? 19.629 3.189 -3.470 1.00 65.69 260 ILE A N 1
ATOM 2072 C CA . ILE A 1 260 ? 19.456 3.697 -4.825 1.00 65.69 260 ILE A CA 1
ATOM 2073 C C . ILE A 1 260 ? 20.610 4.663 -5.073 1.00 65.69 260 ILE A C 1
ATOM 2075 O O . ILE A 1 260 ? 20.947 5.462 -4.198 1.00 65.69 260 ILE A O 1
ATOM 2079 N N . GLY A 1 261 ? 21.240 4.583 -6.246 1.00 61.41 261 GLY A N 1
ATOM 2080 C CA . GLY A 1 261 ? 22.164 5.633 -6.679 1.00 61.41 261 GLY A CA 1
ATOM 2081 C C . GLY A 1 261 ? 21.485 7.009 -6.633 1.00 61.41 261 GLY A C 1
ATOM 2082 O O . GLY A 1 261 ? 20.258 7.096 -6.656 1.00 61.41 261 GLY A O 1
ATOM 2083 N N . GLN A 1 262 ? 22.266 8.087 -6.543 1.00 64.50 262 GLN A N 1
ATOM 2084 C CA . GLN A 1 262 ? 21.710 9.443 -6.522 1.00 64.50 262 GLN A CA 1
ATOM 2085 C C . GLN A 1 262 ? 20.779 9.665 -7.724 1.00 64.50 262 GLN A C 1
ATOM 2087 O O . GLN A 1 262 ? 21.167 9.423 -8.868 1.00 64.50 262 GLN A O 1
ATOM 2092 N N . CYS A 1 263 ? 19.554 10.123 -7.457 1.00 67.38 263 CYS A N 1
ATOM 2093 C CA . CYS A 1 263 ? 18.635 10.540 -8.506 1.00 67.38 263 CYS A CA 1
ATOM 2094 C C . CYS A 1 263 ? 19.081 11.897 -9.043 1.00 67.38 263 CYS A C 1
ATOM 2096 O O . CYS A 1 263 ? 18.863 12.917 -8.396 1.00 67.38 263 CYS A O 1
ATOM 2098 N N . SER A 1 264 ? 19.703 11.918 -10.220 1.00 59.16 264 SER A N 1
ATOM 2099 C CA . SER A 1 264 ? 19.783 13.140 -11.015 1.00 59.16 264 SER A CA 1
ATOM 2100 C C . SER A 1 264 ? 18.399 13.447 -11.592 1.00 59.16 264 SER A C 1
ATOM 2102 O O . SER A 1 264 ? 17.655 12.529 -11.947 1.00 59.16 264 SER A O 1
ATOM 2104 N N . GLU A 1 265 ? 18.027 14.727 -11.655 1.00 56.75 265 GLU A N 1
ATOM 2105 C CA . GLU A 1 265 ? 16.754 15.154 -12.245 1.00 56.75 265 GLU A CA 1
ATOM 2106 C C . GLU A 1 265 ? 16.631 14.592 -13.672 1.00 56.75 265 GLU A C 1
ATOM 2108 O O . GLU A 1 265 ? 17.442 14.886 -14.551 1.00 56.75 265 GLU A O 1
ATOM 2113 N N . ILE A 1 266 ? 15.629 13.738 -13.894 1.00 55.28 266 ILE A N 1
ATOM 2114 C CA . ILE A 1 266 ? 15.310 13.213 -15.220 1.00 55.28 266 ILE A CA 1
ATOM 2115 C C . ILE A 1 266 ? 14.516 14.298 -15.950 1.00 55.28 266 ILE A C 1
ATOM 2117 O O . ILE A 1 266 ? 13.314 14.418 -15.740 1.00 55.28 266 ILE A O 1
ATOM 2121 N N . GLY A 1 267 ? 15.205 15.089 -16.776 1.00 52.69 267 GLY A N 1
ATOM 2122 C CA . GLY A 1 267 ? 14.602 16.009 -17.745 1.00 52.69 267 GLY A CA 1
ATOM 2123 C C . GLY A 1 267 ? 13.825 17.183 -17.141 1.00 52.69 267 GLY A C 1
ATOM 2124 O O . GLY A 1 267 ? 12.601 17.123 -17.040 1.00 52.69 267 GLY A O 1
ATOM 2125 N N . LYS A 1 268 ? 14.539 18.270 -16.822 1.00 40.00 268 LYS A N 1
ATOM 2126 C CA . LYS A 1 268 ? 13.984 19.626 -16.958 1.00 40.00 268 LYS A CA 1
ATOM 2127 C C . LYS A 1 268 ? 14.043 20.053 -18.420 1.00 40.00 268 LYS A C 1
ATOM 2129 O O . LYS A 1 268 ? 15.051 19.701 -19.076 1.00 40.00 268 LYS A O 1
#

Sequence (268 aa):
MMKQKVLTILAVSIACNLCIAFFAFAQDTPSPAIGSIKLVGQLKLDGEKKVLDRKRFFLLRGGLKENEALVERLKNAEILSRDCYYQSLKVSPQFMCWLKTENYNCESPYCREISLTDINAVPEFLTAYNKGLRQFGKRREIARQWITTNLPAAMRDGFYRQQKLELKNLRAETKPIQALMTDSILGSALFIDIPLNFKGESKKETFTVSNLLPLEIGNKSYAWACEVEVGADKQVTLKLPEKKTKNCEVFIKDLKDCKIGQCSEIGK